Protein 8GPH (pdb70)

Nearest PDB structures (foldseek):
  8gph-assembly1_A  TM=1.005E+00  e=5.277E-41  Senecavirus A
  8got-assembly1_A  TM=1.004E+00  e=1.327E-39  Senecavirus A
  6l0t-assembly1_B  TM=9.898E-01  e=6.376E-36  Senecavirus A
  2wv4-assembly1_B  TM=8.952E-01  e=2.091E-16  Foot-and-mouth disease virus (strain A10-61)
  2bhg-assembly1_A  TM=8.304E-01  e=3.200E-13  Foot-and-mouth disease virus

Structure (mmCIF, N/CA/C/O backbone):
data_8GPH
#
_entry.id   8GPH
#
_cell.length_a   47.253
_cell.length_b   69.441
_cell.length_c   75.705
_cell.angle_alpha   90.000
_cell.angle_beta   90.000
_cell.angle_gamma   90.000
#
_symmetry.space_group_name_H-M   'P 21 21 21'
#
loop_
_entity.id
_entity.type
_entity.pdbx_description
1 polymer 'Peptidase C3'
2 non-polymer DI(HYDROXYETHYL)ETHER
3 non-polymer GLYCEROL
4 water water
#
loop_
_atom_site.group_PDB
_atom_site.id
_atom_site.type_symbol
_atom_site.label_atom_id
_atom_site.label_alt_id
_atom_site.label_comp_id
_atom_site.label_asym_id
_atom_site.label_entity_id
_atom_site.label_seq_id
_atom_site.pdbx_PDB_ins_code
_atom_site.Cartn_x
_atom_site.Cartn_y
_atom_site.Cartn_z
_atom_site.occupancy
_atom_site.B_iso_or_equiv
_atom_site.auth_seq_id
_atom_site.auth_comp_id
_atom_site.auth_asym_id
_atom_site.auth_atom_id
_atom_site.pdbx_PDB_model_num
ATOM 1 N N . VAL A 1 4 ? 21.301 0.239 -4.368 1.00 59.62 4 VAL A N 1
ATOM 2 C CA . VAL A 1 4 ? 20.430 -0.054 -5.498 1.00 59.80 4 VAL A CA 1
ATOM 3 C C . VAL A 1 4 ? 19.163 0.779 -5.357 1.00 56.43 4 VAL A C 1
ATOM 4 O O . VAL A 1 4 ? 18.521 0.786 -4.315 1.00 55.56 4 VAL A O 1
ATOM 8 N N . ASP A 1 5 ? 18.826 1.524 -6.389 1.00 54.91 5 ASP A N 1
ATOM 9 C CA . ASP A 1 5 ? 17.605 2.272 -6.316 1.00 50.29 5 ASP A CA 1
ATOM 10 C C . ASP A 1 5 ? 16.444 1.307 -6.458 1.00 46.44 5 ASP A C 1
ATOM 11 O O . ASP A 1 5 ? 16.380 0.545 -7.402 1.00 48.50 5 ASP A O 1
ATOM 16 N N . MET A 1 6 ? 15.554 1.347 -5.514 1.00 41.80 6 MET A N 1
ATOM 17 C CA . MET A 1 6 ? 14.395 0.462 -5.505 1.00 38.08 6 MET A CA 1
ATOM 18 C C . MET A 1 6 ? 13.095 1.246 -5.416 1.00 34.67 6 MET A C 1
ATOM 19 O O . MET A 1 6 ? 12.062 0.690 -5.028 1.00 29.99 6 MET A O 1
ATOM 24 N N . GLY A 1 7 ? 13.128 2.529 -5.778 1.00 30.48 7 GLY A N 1
ATOM 25 C CA . GLY A 1 7 ? 11.926 3.341 -5.693 1.00 28.38 7 GLY A CA 1
ATOM 26 C C . GLY A 1 7 ? 10.805 2.818 -6.570 1.00 26.33 7 GLY A C 1
ATOM 27 O O . GLY A 1 7 ? 9.647 2.784 -6.153 1.00 26.13 7 GLY A O 1
ATOM 28 N N . PHE A 1 8 ? 11.133 2.395 -7.790 1.00 28.32 8 PHE A N 1
ATOM 29 C CA . PHE A 1 8 ? 10.095 1.879 -8.677 1.00 23.10 8 PHE A CA 1
ATOM 30 C C . PHE A 1 8 ? 9.522 0.574 -8.140 1.00 23.35 8 PHE A C 1
ATOM 31 O O . PHE A 1 8 ? 8.299 0.398 -8.076 1.00 23.90 8 PHE A O 1
ATOM 39 N N . GLU A 1 9 ? 10.398 -0.351 -7.741 1.00 24.08 9 GLU A N 1
ATOM 40 C CA . GLU A 1 9 ? 9.937 -1.623 -7.190 1.00 22.39 9 GLU A CA 1
ATOM 41 C C . GLU A 1 9 ? 9.071 -1.411 -5.956 1.00 24.86 9 GLU A C 1
ATOM 42 O O . GLU A 1 9 ? 8.088 -2.131 -5.746 1.00 21.89 9 GLU A O 1
ATOM 48 N N . ALA A 1 10 ? 9.421 -0.425 -5.124 1.00 23.18 10 ALA A N 1
ATOM 49 C CA . ALA A 1 10 ? 8.595 -0.113 -3.963 1.00 25.05 10 ALA A CA 1
ATOM 50 C C . ALA A 1 10 ? 7.208 0.364 -4.374 1.00 22.91 10 ALA A C 1
ATOM 51 O O . ALA A 1 10 ? 6.211 0.034 -3.723 1.00 23.25 10 ALA A O 1
ATOM 53 N N . ALA A 1 11 ? 7.123 1.144 -5.455 1.00 21.62 11 ALA A N 1
ATOM 54 C CA . ALA A 1 11 ? 5.826 1.603 -5.944 1.00 23.71 11 ALA A CA 1
ATOM 55 C C . ALA A 1 11 ? 5.008 0.447 -6.515 1.00 20.38 11 ALA A C 1
ATOM 56 O O . ALA A 1 11 ? 3.779 0.432 -6.387 1.00 22.23 11 ALA A O 1
ATOM 58 N N . VAL A 1 12 ? 5.677 -0.513 -7.166 1.00 20.63 12 VAL A N 1
ATOM 59 C CA . VAL A 1 12 ? 5.007 -1.724 -7.646 1.00 18.68 12 VAL A CA 1
ATOM 60 C C . VAL A 1 12 ? 4.440 -2.511 -6.473 1.00 19.98 12 VAL A C 1
ATOM 61 O O . VAL A 1 12 ? 3.296 -2.988 -6.511 1.00 19.90 12 VAL A O 1
ATOM 65 N N . ALA A 1 13 ? 5.232 -2.661 -5.405 1.00 20.54 13 ALA A N 1
ATOM 66 C CA . ALA A 1 13 ? 4.726 -3.340 -4.217 1.00 19.37 13 ALA A CA 1
ATOM 67 C C . ALA A 1 13 ? 3.563 -2.584 -3.600 1.00 21.75 13 ALA A C 1
ATOM 68 O O . ALA A 1 13 ? 2.614 -3.194 -3.093 1.00 23.91 13 ALA A O 1
ATOM 70 N N . LYS A 1 14 ? 3.604 -1.250 -3.649 1.00 22.86 14 LYS A N 1
ATOM 71 C CA . LYS A 1 14 ? 2.568 -0.470 -2.986 1.00 23.48 14 LYS A CA 1
ATOM 72 C C . LYS A 1 14 ? 1.255 -0.472 -3.758 1.00 22.92 14 LYS A C 1
ATOM 73 O O . LYS A 1 14 ? 0.183 -0.495 -3.143 1.00 25.16 14 LYS A O 1
ATOM 79 N N . LYS A 1 15 ? 1.309 -0.461 -5.091 1.00 22.47 15 LYS A N 1
ATOM 80 C CA . LYS A 1 15 ? 0.118 -0.200 -5.888 1.00 22.11 15 LYS A CA 1
ATOM 81 C C . LYS A 1 15 ? -0.330 -1.339 -6.790 1.00 20.67 15 LYS A C 1
ATOM 82 O O . LYS A 1 15 ? -1.510 -1.359 -7.158 1.00 20.86 15 LYS A O 1
ATOM 88 N N . VAL A 1 16 ? 0.553 -2.271 -7.158 1.00 21.33 16 VAL A N 1
ATOM 89 C CA . VAL A 1 16 ? 0.284 -3.247 -8.218 1.00 19.03 16 VAL A CA 1
ATOM 90 C C . VAL A 1 16 ? 0.074 -4.649 -7.661 1.00 18.33 16 VAL A C 1
ATOM 91 O O . VAL A 1 16 ? -0.926 -5.304 -7.966 1.00 19.06 16 VAL A O 1
ATOM 95 N N . VAL A 1 17 ? 1.039 -5.155 -6.896 1.00 17.76 17 VAL A N 1
ATOM 96 C CA . VAL A 1 17 ? 1.055 -6.568 -6.527 1.00 15.73 17 VAL A CA 1
ATOM 97 C C . VAL A 1 17 ? 0.194 -6.769 -5.289 1.00 16.67 17 VAL A C 1
ATOM 98 O O . VAL A 1 17 ? 0.352 -6.058 -4.293 1.00 19.95 17 VAL A O 1
ATOM 102 N N . VAL A 1 18 ? -0.718 -7.736 -5.347 1.00 17.08 18 VAL A N 1
ATOM 103 C CA . VAL A 1 18 ? -1.570 -8.052 -4.200 1.00 17.43 18 VAL A CA 1
ATOM 104 C C . VAL A 1 18 ? -1.679 -9.567 -4.054 1.00 17.80 18 VAL A C 1
ATOM 105 O O . VAL A 1 18 ? -1.522 -10.321 -5.020 1.00 17.99 18 VAL A O 1
ATOM 109 N N . PRO A 1 19 ? -1.971 -10.035 -2.846 1.00 17.78 19 PRO A N 1
ATOM 110 C CA . PRO A 1 19 ? -2.235 -11.466 -2.683 1.00 16.66 19 PRO A CA 1
ATOM 111 C C . PRO A 1 19 ? -3.622 -11.830 -3.193 1.00 18.15 19 PRO A C 1
ATOM 112 O O . PRO A 1 19 ? -4.560 -11.031 -3.160 1.00 19.09 19 PRO A O 1
ATOM 116 N N . ILE A 1 20 ? -3.727 -13.061 -3.692 1.00 16.34 20 ILE A N 1
ATOM 117 C CA . ILE A 1 20 ? -4.991 -13.645 -4.123 1.00 17.91 20 ILE A CA 1
ATOM 118 C C . ILE A 1 20 ? -5.026 -15.071 -3.597 1.00 17.91 20 ILE A C 1
ATOM 119 O O . ILE A 1 20 ? -4.021 -15.785 -3.644 1.00 18.77 20 ILE A O 1
ATOM 124 N N . THR A 1 21 ? -6.174 -15.484 -3.062 1.00 16.89 21 THR A N 1
ATOM 125 C CA . THR A 1 21 ? -6.286 -16.811 -2.465 1.00 17.60 21 THR A CA 1
ATOM 126 C C . THR A 1 21 ? -7.470 -17.525 -3.089 1.00 16.67 21 THR A C 1
ATOM 127 O O . THR A 1 21 ? -8.594 -17.017 -3.038 1.00 19.07 21 THR A O 1
ATOM 131 N N . PHE A 1 22 ? -7.222 -18.702 -3.656 1.00 17.46 22 PHE A N 1
ATOM 132 C CA . PHE A 1 22 ? -8.269 -19.526 -4.248 1.00 18.08 22 PHE A CA 1
ATOM 133 C C . PHE A 1 22 ? -8.700 -20.595 -3.249 1.00 19.77 22 PHE A C 1
ATOM 134 O O . PHE A 1 22 ? -7.857 -21.343 -2.739 1.00 20.84 22 PHE A O 1
ATOM 142 N N . MET A 1 23 ? -10.005 -20.640 -2.963 1.00 17.75 23 MET A N 1
ATOM 143 C CA . MET A 1 23 ? -10.580 -21.559 -1.987 1.00 19.33 23 MET A CA 1
ATOM 144 C C . MET A 1 23 ? -11.075 -22.803 -2.700 1.00 20.05 23 MET A C 1
ATOM 145 O O . MET A 1 23 ? -11.708 -22.710 -3.756 1.00 20.50 23 MET A O 1
ATOM 150 N N . VAL A 1 24 ? -10.788 -23.964 -2.122 1.00 20.57 24 VAL A N 1
ATOM 151 C CA . VAL A 1 24 ? -11.085 -25.229 -2.798 1.00 20.06 24 VAL A CA 1
ATOM 152 C C . VAL A 1 24 ? -11.833 -26.191 -1.885 1.00 23.43 24 VAL A C 1
ATOM 153 O O . VAL A 1 24 ? -11.700 -26.123 -0.654 1.00 22.69 24 VAL A O 1
ATOM 157 N N . PRO A 1 25 ? -12.600 -27.117 -2.455 1.00 21.97 25 PRO A N 1
ATOM 158 C CA . PRO A 1 25 ? -13.308 -28.134 -1.662 1.00 23.13 25 PRO A CA 1
ATOM 159 C C . PRO A 1 25 ? -12.551 -29.441 -1.488 1.00 26.79 25 PRO A C 1
ATOM 160 O O . PRO A 1 25 ? -13.129 -30.393 -0.956 1.00 30.07 25 PRO A O 1
ATOM 164 N N . ASN A 1 26 ? -11.298 -29.521 -1.927 1.00 23.86 26 ASN A N 1
ATOM 165 C CA . ASN A 1 26 ? -10.556 -30.777 -1.872 1.00 32.76 26 ASN A CA 1
ATOM 166 C C . ASN A 1 26 ? -9.198 -30.638 -1.190 1.00 34.05 26 ASN A C 1
ATOM 167 O O . ASN A 1 26 ? -8.373 -31.558 -1.285 1.00 37.52 26 ASN A O 1
ATOM 172 N N . ARG A 1 27 ? -8.943 -29.524 -0.506 1.00 29.58 27 ARG A N 1
ATOM 173 C CA . ARG A 1 27 ? -7.726 -29.308 0.264 1.00 29.65 27 ARG A CA 1
ATOM 174 C C . ARG A 1 27 ? -8.092 -28.516 1.510 1.00 30.09 27 ARG A C 1
ATOM 175 O O . ARG A 1 27 ? -9.022 -27.699 1.470 1.00 30.30 27 ARG A O 1
ATOM 183 N N . PRO A 1 28 ? -7.372 -28.717 2.619 1.00 29.63 28 PRO A N 1
ATOM 184 C CA . PRO A 1 28 ? -7.700 -27.995 3.861 1.00 29.48 28 PRO A CA 1
ATOM 185 C C . PRO A 1 28 ? -7.415 -26.500 3.819 1.00 31.32 28 PRO A C 1
ATOM 186 O O . PRO A 1 28 ? -7.920 -25.774 4.685 1.00 32.77 28 PRO A O 1
ATOM 190 N N . SER A 1 29 ? -6.640 -26.001 2.858 1.00 30.95 29 SER A N 1
ATOM 191 C CA . SER A 1 29 ? -6.298 -24.583 2.863 1.00 30.53 29 SER A CA 1
ATOM 192 C C . SER A 1 29 ? -6.422 -23.997 1.462 1.00 28.32 29 SER A C 1
ATOM 193 O O . SER A 1 29 ? -6.340 -24.703 0.456 1.00 32.13 29 SER A O 1
ATOM 196 N N . GLY A 1 30 ? -6.619 -22.683 1.414 1.00 29.75 30 GLY A N 1
ATOM 197 C CA . GLY A 1 30 ? -6.650 -21.995 0.142 1.00 31.06 30 GLY A CA 1
ATOM 198 C C . GLY A 1 30 ? -5.283 -21.954 -0.515 1.00 30.64 30 GLY A C 1
ATOM 199 O O . GLY A 1 30 ? -4.246 -22.116 0.126 1.00 34.36 30 GLY A O 1
ATOM 200 N N . LEU A 1 31 ? -5.286 -21.765 -1.832 1.00 27.17 31 LEU A N 1
ATOM 201 C CA . LEU A 1 31 ? -4.057 -21.633 -2.610 1.00 23.58 31 LEU A CA 1
ATOM 202 C C . LEU A 1 31 ? -3.780 -20.144 -2.776 1.00 22.55 31 LEU A C 1
ATOM 203 O O . LEU A 1 31 ? -4.562 -19.441 -3.419 1.00 23.67 31 LEU A O 1
ATOM 208 N N . THR A 1 32 ? -2.676 -19.669 -2.203 1.00 22.39 32 THR A N 1
ATOM 209 C CA . THR A 1 32 ? -2.328 -18.256 -2.245 1.00 20.79 32 THR A CA 1
ATOM 210 C C . THR A 1 32 ? -1.181 -18.026 -3.218 1.00 20.46 32 THR A C 1
ATOM 211 O O . THR A 1 32 ? -0.198 -18.778 -3.232 1.00 21.39 32 THR A O 1
ATOM 215 N N . GLN A 1 33 ? -1.320 -16.986 -4.032 1.00 18.36 33 GLN A N 1
ATOM 216 C CA . GLN A 1 33 ? -0.225 -16.505 -4.866 1.00 17.42 33 GLN A CA 1
ATOM 217 C C . GLN A 1 33 ? -0.412 -15.000 -5.023 1.00 17.76 33 GLN A C 1
ATOM 218 O O . GLN A 1 33 ? -1.104 -14.368 -4.219 1.00 18.12 33 GLN A O 1
ATOM 224 N N . SER A 1 34 ? 0.195 -14.420 -6.055 1.00 17.79 34 SER A N 1
ATOM 225 C CA . SER A 1 34 ? 0.085 -12.989 -6.301 1.00 17.32 34 SER A CA 1
ATOM 226 C C . SER A 1 34 ? -0.763 -12.701 -7.538 1.00 17.47 34 SER A C 1
ATOM 227 O O . SER A 1 34 ? -0.932 -13.543 -8.420 1.00 16.87 34 SER A O 1
ATOM 230 N N . ALA A 1 35 ? -1.295 -11.479 -7.590 1.00 15.53 35 ALA A N 1
ATOM 231 C CA . ALA A 1 35 ? -1.994 -10.974 -8.765 1.00 17.42 35 ALA A CA 1
ATOM 232 C C . ALA A 1 35 ? -1.537 -9.542 -9.007 1.00 17.17 35 ALA A C 1
ATOM 233 O O . ALA A 1 35 ? -1.025 -8.884 -8.103 1.00 17.47 35 ALA A O 1
ATOM 235 N N . LEU A 1 36 ? -1.730 -9.053 -10.235 1.00 17.41 36 LEU A N 1
ATOM 236 C CA . LEU A 1 36 ? -1.293 -7.705 -10.599 1.00 16.07 36 LEU A CA 1
ATOM 237 C C . LEU A 1 36 ? -2.503 -6.844 -10.933 1.00 17.88 36 LEU A C 1
ATOM 238 O O . LEU A 1 36 ? -3.215 -7.122 -11.904 1.00 18.81 36 LEU A O 1
ATOM 243 N N . LEU A 1 37 ? -2.713 -5.779 -10.160 1.00 17.09 37 LEU A N 1
ATOM 244 C CA . LEU A 1 37 ? -3.795 -4.847 -10.469 1.00 16.74 37 LEU A CA 1
ATOM 245 C C . LEU A 1 37 ? -3.394 -3.990 -11.668 1.00 17.61 37 LEU A C 1
ATOM 246 O O . LEU A 1 37 ? -2.302 -3.414 -11.690 1.00 18.27 37 LEU A O 1
ATOM 251 N N . VAL A 1 38 ? -4.267 -3.922 -12.680 1.00 19.16 38 VAL A N 1
ATOM 252 C CA . VAL A 1 38 ? -3.945 -3.173 -13.894 1.00 17.69 38 VAL A CA 1
ATOM 253 C C . VAL A 1 38 ? -4.596 -1.800 -13.833 1.00 21.21 38 VAL A C 1
ATOM 254 O O . VAL A 1 38 ? -3.903 -0.782 -13.794 1.00 19.66 38 VAL A O 1
ATOM 258 N N . THR A 1 39 ? -5.923 -1.764 -13.830 1.00 19.42 39 THR A N 1
ATOM 259 C CA . THR A 1 39 ? -6.672 -0.519 -13.684 1.00 19.84 39 THR A CA 1
ATOM 260 C C . THR A 1 39 ? -8.142 -0.879 -13.510 1.00 20.14 39 THR A C 1
ATOM 261 O O . THR A 1 39 ? -8.576 -1.963 -13.899 1.00 19.96 39 THR A O 1
ATOM 265 N N . GLY A 1 40 ? -8.896 0.034 -12.898 1.00 20.61 40 GLY A N 1
ATOM 266 C CA . GLY A 1 40 ? -10.338 -0.125 -12.782 1.00 20.95 40 GLY A CA 1
ATOM 267 C C . GLY A 1 40 ? -10.737 -1.361 -12.000 1.00 18.68 40 GLY A C 1
ATOM 268 O O . GLY A 1 40 ? -10.552 -1.420 -10.784 1.00 23.12 40 GLY A O 1
ATOM 269 N N . ARG A 1 41 ? -11.298 -2.350 -12.685 1.00 18.82 41 ARG A N 1
ATOM 270 C CA . ARG A 1 41 ? -11.657 -3.611 -12.043 1.00 18.22 41 ARG A CA 1
ATOM 271 C C . ARG A 1 41 ? -10.945 -4.779 -12.694 1.00 19.61 41 ARG A C 1
ATOM 272 O O . ARG A 1 41 ? -11.400 -5.912 -12.583 1.00 19.81 41 ARG A O 1
ATOM 280 N N . THR A 1 42 ? -9.824 -4.522 -13.366 1.00 17.77 42 THR A N 1
ATOM 281 C CA . THR A 1 42 ? -9.114 -5.525 -14.149 1.00 17.20 42 THR A CA 1
ATOM 282 C C . THR A 1 42 ? -7.769 -5.863 -13.514 1.00 16.60 42 THR A C 1
ATOM 283 O O . THR A 1 42 ? -7.017 -4.965 -13.131 1.00 17.40 42 THR A O 1
ATOM 287 N N . PHE A 1 43 ? -7.460 -7.157 -13.414 1.00 18.29 43 PHE A N 1
ATOM 288 C CA . PHE A 1 43 ? -6.159 -7.604 -12.909 1.00 18.35 43 PHE A CA 1
ATOM 289 C C . PHE A 1 43 ? -5.593 -8.705 -13.803 1.00 17.65 43 PHE A C 1
ATOM 290 O O . PHE A 1 43 ? -6.289 -9.265 -14.658 1.00 18.35 43 PHE A O 1
ATOM 298 N N . LEU A 1 44 ? -4.310 -9.019 -13.596 1.00 16.62 44 LEU A N 1
ATOM 299 C CA . LEU A 1 44 ? -3.634 -10.096 -14.305 1.00 17.30 44 LEU A CA 1
ATOM 300 C C . LEU A 1 44 ? -3.392 -11.262 -13.357 1.00 21.05 44 LEU A C 1
ATOM 301 O O . LEU A 1 44 ? -3.073 -11.057 -12.179 1.00 18.88 44 LEU A O 1
ATOM 306 N N . ILE A 1 45 ? -3.510 -12.480 -13.891 1.00 18.99 45 ILE A N 1
ATOM 307 C CA . ILE A 1 45 ? -3.356 -13.707 -13.115 1.00 18.75 45 ILE A CA 1
ATOM 308 C C . ILE A 1 45 ? -2.875 -14.805 -14.055 1.00 19.90 45 ILE A C 1
ATOM 309 O O . ILE A 1 45 ? -3.104 -14.762 -15.264 1.00 19.97 45 ILE A O 1
ATOM 314 N N . ASN A 1 46 ? -2.183 -15.795 -13.496 1.00 18.08 46 ASN A N 1
ATOM 315 C CA . ASN A 1 46 ? -1.705 -16.901 -14.314 1.00 18.98 46 ASN A CA 1
ATOM 316 C C . ASN A 1 46 ? -2.865 -17.735 -14.833 1.00 18.37 46 ASN A C 1
ATOM 317 O O . ASN A 1 46 ? -3.791 -18.071 -14.088 1.00 19.62 46 ASN A O 1
ATOM 322 N N . GLU A 1 47 ? -2.774 -18.125 -16.105 1.00 18.33 47 GLU A N 1
ATOM 323 C CA . GLU A 1 47 ? -3.793 -18.994 -16.685 1.00 21.00 47 GLU A CA 1
ATOM 324 C C . GLU A 1 47 ? -3.841 -20.352 -15.992 1.00 21.46 47 GLU A C 1
ATOM 325 O O . GLU A 1 47 ? -4.926 -20.927 -15.822 1.00 20.48 47 GLU A O 1
ATOM 331 N N . HIS A 1 48 ? -2.686 -20.903 -15.596 1.00 19.11 48 HIS A N 1
ATOM 332 C CA . HIS A 1 48 ? -2.739 -22.244 -15.014 1.00 20.02 48 HIS A CA 1
ATOM 333 C C . HIS A 1 48 ? -3.466 -22.229 -13.680 1.00 22.32 48 HIS A C 1
ATOM 334 O O . HIS A 1 48 ? -4.136 -23.205 -13.327 1.00 24.26 48 HIS A O 1
ATOM 341 N N . THR A 1 49 ? -3.380 -21.122 -12.950 1.00 17.30 49 THR A N 1
ATOM 342 C CA . THR A 1 49 ? -4.119 -20.971 -11.703 1.00 18.06 49 THR A CA 1
ATOM 343 C C . THR A 1 49 ? -5.598 -20.724 -11.973 1.00 20.33 49 THR A C 1
ATOM 344 O O . THR A 1 49 ? -6.469 -21.352 -11.360 1.00 19.60 49 THR A O 1
ATOM 348 N N . TRP A 1 50 ? -5.891 -19.799 -12.891 1.00 19.66 50 TRP A N 1
ATOM 349 C CA . TRP A 1 50 ? -7.276 -19.424 -13.170 1.00 18.85 50 TRP A CA 1
ATOM 350 C C . TRP A 1 50 ? -8.081 -20.600 -13.709 1.00 20.58 50 TRP A C 1
ATOM 351 O O . TRP A 1 50 ? -9.235 -20.806 -13.313 1.00 21.51 50 TRP A O 1
ATOM 362 N N . SER A 1 51 ? -7.493 -21.375 -14.619 1.00 21.31 51 SER A N 1
ATOM 363 C CA . SER A 1 51 ? -8.206 -22.464 -15.272 1.00 24.27 51 SER A CA 1
ATOM 364 C C . SER A 1 51 ? -8.269 -23.737 -14.444 1.00 23.40 51 SER A C 1
ATOM 365 O O . SER A 1 51 ? -9.006 -24.657 -14.827 1.00 26.28 51 SER A O 1
ATOM 368 N N . ASN A 1 52 ? -7.530 -23.829 -13.346 1.00 22.27 52 ASN A N 1
ATOM 369 C CA . ASN A 1 52 ? -7.592 -25.047 -12.550 1.00 26.48 52 ASN A CA 1
ATOM 370 C C . ASN A 1 52 ? -9.033 -25.293 -12.111 1.00 23.43 52 ASN A C 1
ATOM 371 O O . ASN A 1 52 ? -9.703 -24.363 -11.647 1.00 23.28 52 ASN A O 1
ATOM 376 N N . PRO A 1 53 ? -9.550 -26.514 -12.260 1.00 23.50 53 PRO A N 1
ATOM 377 C CA . PRO A 1 53 ? -10.988 -26.738 -12.065 1.00 26.18 53 PRO A CA 1
ATOM 378 C C . PRO A 1 53 ? -11.440 -26.825 -10.619 1.00 23.15 53 PRO A C 1
ATOM 379 O O . PRO A 1 53 ? -12.659 -26.852 -10.386 1.00 27.56 53 PRO A O 1
ATOM 383 N N . SER A 1 54 ? -10.526 -26.861 -9.645 1.00 23.90 54 SER A N 1
ATOM 384 C CA . SER A 1 54 ? -10.936 -27.169 -8.278 1.00 23.15 54 SER A CA 1
ATOM 385 C C . SER A 1 54 ? -11.595 -25.987 -7.574 1.00 25.21 54 SER A C 1
ATOM 386 O O . SER A 1 54 ? -12.574 -26.171 -6.842 1.00 25.28 54 SER A O 1
ATOM 389 N N . TRP A 1 55 ? -11.085 -24.774 -7.758 1.00 23.52 55 TRP A N 1
ATOM 390 C CA . TRP A 1 55 ? -11.513 -23.699 -6.876 1.00 19.53 55 TRP A CA 1
ATOM 391 C C . TRP A 1 55 ? -12.990 -23.361 -7.057 1.00 20.13 55 TRP A C 1
ATOM 392 O O . TRP A 1 55 ? -13.543 -23.421 -8.162 1.00 21.70 55 TRP A O 1
ATOM 403 N N . THR A 1 56 ? -13.634 -23.018 -5.938 1.00 19.17 56 THR A N 1
ATOM 404 C CA . THR A 1 56 ? -15.021 -22.580 -5.927 1.00 21.49 56 THR A CA 1
ATOM 405 C C . THR A 1 56 ? -15.183 -21.090 -5.649 1.00 18.68 56 THR A C 1
ATOM 406 O O . THR A 1 56 ? -16.238 -20.531 -5.958 1.00 20.68 56 THR A O 1
ATOM 410 N N . SER A 1 57 ? -14.163 -20.427 -5.109 1.00 19.24 57 SER A N 1
ATOM 411 C CA . SER A 1 57 ? -14.180 -18.974 -4.969 1.00 18.86 57 SER A CA 1
ATOM 412 C C . SER A 1 57 ? -12.743 -18.502 -4.831 1.00 18.05 57 SER A C 1
ATOM 413 O O . SER A 1 57 ? -11.822 -19.304 -4.666 1.00 18.63 57 SER A O 1
ATOM 416 N N . PHE A 1 58 ? -12.551 -17.185 -4.910 1.00 19.54 58 PHE A N 1
ATOM 417 C CA . PHE A 1 58 ? -11.255 -16.607 -4.575 1.00 18.38 58 PHE A CA 1
ATOM 418 C C . PHE A 1 58 ? -11.467 -15.286 -3.852 1.00 18.75 58 PHE A C 1
ATOM 419 O O . PHE A 1 58 ? -12.527 -14.666 -3.945 1.00 19.37 58 PHE A O 1
ATOM 427 N N . THR A 1 59 ? -10.453 -14.866 -3.102 1.00 18.92 59 THR A N 1
ATOM 428 C CA . THR A 1 59 ? -10.490 -13.570 -2.440 1.00 19.89 59 THR A CA 1
ATOM 429 C C . THR A 1 59 ? -9.377 -12.688 -2.981 1.00 19.43 59 THR A C 1
ATOM 430 O O . THR A 1 59 ? -8.255 -13.148 -3.205 1.00 18.79 59 THR A O 1
ATOM 434 N N . ILE A 1 60 ? -9.713 -11.425 -3.205 1.00 19.08 60 ILE A N 1
ATOM 435 C CA . ILE A 1 60 ? -8.752 -10.420 -3.643 1.00 20.54 60 ILE A CA 1
ATOM 436 C C . ILE A 1 60 ? -9.270 -9.073 -3.170 1.00 21.07 60 ILE A C 1
ATOM 437 O O . ILE A 1 60 ? -10.473 -8.813 -3.223 1.00 20.95 60 ILE A O 1
ATOM 442 N N . ARG A 1 61 ? -8.363 -8.232 -2.664 1.00 19.79 61 ARG A N 1
ATOM 443 C CA . ARG A 1 61 ? -8.714 -6.863 -2.269 1.00 22.14 61 ARG A CA 1
ATOM 444 C C . ARG A 1 61 ? -9.894 -6.828 -1.299 1.00 22.31 61 ARG A C 1
ATOM 445 O O . ARG A 1 61 ? -10.759 -5.950 -1.367 1.00 23.69 61 ARG A O 1
ATOM 453 N N . GLY A 1 62 ? -9.927 -7.792 -0.384 1.00 22.34 62 GLY A N 1
ATOM 454 C CA . GLY A 1 62 ? -10.974 -7.863 0.614 1.00 23.40 62 GLY A CA 1
ATOM 455 C C . GLY A 1 62 ? -12.313 -8.382 0.140 1.00 22.23 62 GLY A C 1
ATOM 456 O O . GLY A 1 62 ? -13.271 -8.365 0.927 1.00 24.21 62 GLY A O 1
ATOM 457 N N . GLU A 1 63 ? -12.417 -8.847 -1.107 1.00 20.34 63 GLU A N 1
ATOM 458 C CA . GLU A 1 63 ? -13.664 -9.284 -1.721 1.00 21.97 63 GLU A CA 1
ATOM 459 C C . GLU A 1 63 ? -13.636 -10.786 -1.972 1.00 20.59 63 GLU A C 1
ATOM 460 O O . GLU A 1 63 ? -12.590 -11.348 -2.291 1.00 21.23 63 GLU A O 1
ATOM 466 N N . VAL A 1 64 ? -14.801 -11.429 -1.867 1.00 19.32 64 VAL A N 1
ATOM 467 C CA . VAL A 1 64 ? -14.970 -12.835 -2.235 1.00 19.63 64 VAL A CA 1
ATOM 468 C C . VAL A 1 64 ? -15.710 -12.913 -3.566 1.00 21.05 64 VAL A C 1
ATOM 469 O O . VAL A 1 64 ? -16.751 -12.269 -3.743 1.00 23.28 64 VAL A O 1
ATOM 473 N N . HIS A 1 65 ? -15.205 -13.735 -4.484 1.00 17.84 65 HIS A N 1
ATOM 474 C CA . HIS A 1 65 ? -15.830 -13.931 -5.788 1.00 19.33 65 HIS A CA 1
ATOM 475 C C . HIS A 1 65 ? -16.001 -15.415 -6.059 1.00 20.13 65 HIS A C 1
ATOM 476 O O . HIS A 1 65 ? -15.037 -16.176 -5.960 1.00 20.50 65 HIS A O 1
ATOM 483 N N . THR A 1 66 ? -17.215 -15.825 -6.417 1.00 20.71 66 THR A N 1
ATOM 484 C CA . THR A 1 66 ? -17.456 -17.234 -6.691 1.00 21.13 66 THR A CA 1
ATOM 485 C C . THR A 1 66 ? -17.174 -17.573 -8.152 1.00 22.57 66 THR A C 1
ATOM 486 O O . THR A 1 66 ? -17.164 -16.712 -9.031 1.00 22.16 66 THR A O 1
ATOM 490 N N . ARG A 1 67 ? -16.975 -18.866 -8.406 1.00 20.78 67 ARG A N 1
ATOM 491 C CA . ARG A 1 67 ? -16.532 -19.282 -9.731 1.00 23.32 67 ARG A CA 1
ATOM 492 C C . ARG A 1 67 ? -17.581 -19.014 -10.804 1.00 25.89 67 ARG A C 1
ATOM 493 O O . ARG A 1 67 ? -17.225 -18.784 -11.966 1.00 26.17 67 ARG A O 1
ATOM 501 N N . ASP A 1 68 ? -18.865 -19.028 -10.450 1.00 25.23 68 ASP A N 1
ATOM 502 C CA . ASP A 1 68 ? -19.914 -18.867 -11.446 1.00 27.37 68 ASP A CA 1
ATOM 503 C C . ASP A 1 68 ? -20.268 -17.410 -11.727 1.00 28.17 68 ASP A C 1
ATOM 504 O O . ASP A 1 68 ? -21.214 -17.157 -12.478 1.00 29.19 68 ASP A O 1
ATOM 509 N N . GLU A 1 69 ? -19.527 -16.448 -11.178 1.00 25.50 69 GLU A N 1
ATOM 510 C CA . GLU A 1 69 ? -19.731 -15.063 -11.569 1.00 24.71 69 GLU A CA 1
ATOM 511 C C . GLU A 1 69 ? -19.344 -14.877 -13.034 1.00 25.66 69 GLU A C 1
ATOM 512 O O . GLU A 1 69 ? -18.476 -15.585 -13.549 1.00 26.11 69 GLU A O 1
ATOM 518 N N . PRO A 1 70 ? -19.986 -13.929 -13.735 1.00 27.23 70 PRO A N 1
ATOM 519 C CA . PRO A 1 70 ? -19.743 -13.762 -15.178 1.00 30.60 70 PRO A CA 1
ATOM 520 C C . PRO A 1 70 ? -18.503 -12.924 -15.481 1.00 29.00 70 PRO A C 1
ATOM 521 O O . PRO A 1 70 ? -18.577 -11.853 -16.093 1.00 33.57 70 PRO A O 1
ATOM 525 N N . PHE A 1 71 ? -17.344 -13.409 -15.043 1.00 26.07 71 PHE A N 1
ATOM 526 C CA . PHE A 1 71 ? -16.099 -12.690 -15.296 1.00 25.22 71 PHE A CA 1
ATOM 527 C C . PHE A 1 71 ? -15.901 -12.475 -16.791 1.00 26.63 71 PHE A C 1
ATOM 528 O O . PHE A 1 71 ? -16.140 -13.377 -17.597 1.00 29.36 71 PHE A O 1
ATOM 536 N N . GLN A 1 72 ? -15.446 -11.282 -17.164 1.00 25.02 72 GLN A N 1
ATOM 537 C CA . GLN A 1 72 ? -14.957 -11.050 -18.518 1.00 24.65 72 GLN A CA 1
ATOM 538 C C . GLN A 1 72 ? -13.455 -11.287 -18.508 1.00 23.63 72 GLN A C 1
ATOM 539 O O . GLN A 1 72 ? -12.751 -10.710 -17.675 1.00 23.70 72 GLN A O 1
ATOM 545 N N . THR A 1 73 ? -12.967 -12.142 -19.408 1.00 20.47 73 THR A N 1
ATOM 546 C CA . THR A 1 73 ? -11.556 -12.514 -19.368 1.00 21.47 73 THR A CA 1
ATOM 547 C C . THR A 1 73 ? -10.944 -12.530 -20.763 1.00 22.42 73 THR A C 1
ATOM 548 O O . THR A 1 73 ? -11.632 -12.713 -21.773 1.00 23.14 73 THR A O 1
ATOM 552 N N . VAL A 1 74 ? -9.627 -12.342 -20.803 1.00 21.30 74 VAL A N 1
ATOM 553 C CA . VAL A 1 74 ? -8.832 -12.535 -22.005 1.00 20.97 74 VAL A CA 1
ATOM 554 C C . VAL A 1 74 ? -7.712 -13.505 -21.665 1.00 21.27 74 VAL A C 1
ATOM 555 O O . VAL A 1 74 ? -6.983 -13.297 -20.690 1.00 22.10 74 VAL A O 1
ATOM 559 N N . HIS A 1 75 ? -7.595 -14.572 -22.446 1.00 22.06 75 HIS A N 1
ATOM 560 C CA . HIS A 1 75 ? -6.451 -15.470 -22.377 1.00 21.38 75 HIS A CA 1
ATOM 561 C C . HIS A 1 75 ? -5.516 -15.138 -23.534 1.00 23.68 75 HIS A C 1
ATOM 562 O O . HIS A 1 75 ? -5.882 -15.305 -24.703 1.00 25.65 75 HIS A O 1
ATOM 569 N N . PHE A 1 76 ? -4.314 -14.658 -23.216 1.00 22.27 76 PHE A N 1
ATOM 570 C CA . PHE A 1 76 ? -3.372 -14.265 -24.257 1.00 22.33 76 PHE A CA 1
ATOM 571 C C . PHE A 1 76 ? -2.738 -15.488 -24.909 1.00 24.33 76 PHE A C 1
ATOM 572 O O . PHE A 1 76 ? -2.374 -16.455 -24.234 1.00 24.88 76 PHE A O 1
ATOM 580 N N . THR A 1 77 ? -2.606 -15.433 -26.235 1.00 26.76 77 THR A N 1
ATOM 581 C CA . THR A 1 77 ? -1.924 -16.457 -27.014 1.00 29.69 77 THR A CA 1
ATOM 582 C C . THR A 1 77 ? -0.865 -15.801 -27.886 1.00 32.13 77 THR A C 1
ATOM 583 O O . THR A 1 77 ? -0.886 -14.591 -28.122 1.00 34.04 77 THR A O 1
ATOM 587 N N . HIS A 1 78 ? 0.070 -16.617 -28.365 1.00 32.55 78 HIS A N 1
ATOM 588 C CA . HIS A 1 78 ? 1.138 -16.137 -29.233 1.00 35.45 78 HIS A CA 1
ATOM 589 C C . HIS A 1 78 ? 1.330 -17.145 -30.353 1.00 38.20 78 HIS A C 1
ATOM 590 O O . HIS A 1 78 ? 1.649 -18.309 -30.091 1.00 35.07 78 HIS A O 1
ATOM 597 N N . HIS A 1 79 ? 1.117 -16.698 -31.592 1.00 40.95 79 HIS A N 1
ATOM 598 C CA . HIS A 1 79 ? 1.224 -17.559 -32.772 1.00 42.22 79 HIS A CA 1
ATOM 599 C C . HIS A 1 79 ? 0.377 -18.822 -32.616 1.00 42.38 79 HIS A C 1
ATOM 600 O O . HIS A 1 79 ? 0.741 -19.905 -33.077 1.00 43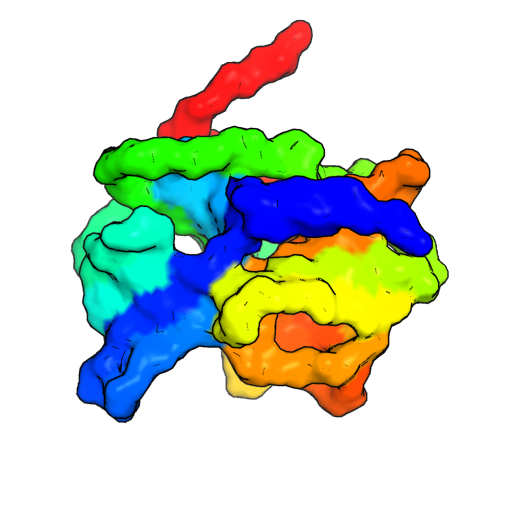.63 79 HIS A O 1
ATOM 607 N N . GLY A 1 80 ? -0.765 -18.685 -31.944 1.00 41.76 80 GLY A N 1
ATOM 608 C CA . GLY A 1 80 ? -1.677 -19.793 -31.755 1.00 39.93 80 GLY A CA 1
ATOM 609 C C . GLY A 1 80 ? -1.367 -20.717 -30.597 1.00 41.17 80 GLY A C 1
ATOM 610 O O . GLY A 1 80 ? -2.079 -21.714 -30.419 1.00 41.55 80 GLY A O 1
ATOM 611 N N . ILE A 1 81 ? -0.337 -20.429 -29.805 1.00 35.60 81 ILE A N 1
ATOM 612 C CA . ILE A 1 81 ? 0.030 -21.267 -28.664 1.00 30.99 81 ILE A CA 1
ATOM 613 C C . ILE A 1 81 ? -0.390 -20.521 -27.400 1.00 28.82 81 ILE A C 1
ATOM 614 O O . ILE A 1 81 ? -0.192 -19.303 -27.318 1.00 29.40 81 ILE A O 1
ATOM 619 N N . PRO A 1 82 ? -0.976 -21.186 -26.404 1.00 27.99 82 PRO A N 1
ATOM 620 C CA . PRO A 1 82 ? -1.397 -20.467 -25.191 1.00 24.70 82 PRO A CA 1
ATOM 621 C C . PRO A 1 82 ? -0.214 -19.910 -24.412 1.00 23.71 82 PRO A C 1
ATOM 622 O O . PRO A 1 82 ? 0.839 -20.545 -24.302 1.00 23.96 82 PRO A O 1
ATOM 626 N N . THR A 1 83 ? -0.408 -18.719 -23.855 1.00 21.29 83 THR A N 1
ATOM 627 C CA . THR A 1 83 ? 0.482 -18.232 -22.812 1.00 20.86 83 THR A CA 1
ATOM 628 C C . THR A 1 83 ? -0.118 -18.557 -21.452 1.00 20.58 83 THR A C 1
ATOM 629 O O . THR A 1 83 ? -1.274 -18.971 -21.332 1.00 21.65 83 THR A O 1
ATOM 633 N N . ASP A 1 84 ? 0.675 -18.310 -20.410 1.00 19.60 84 ASP A N 1
ATOM 634 C CA . ASP A 1 84 ? 0.229 -18.459 -19.034 1.00 18.73 84 ASP A CA 1
ATOM 635 C C . ASP A 1 84 ? -0.362 -17.158 -18.469 1.00 20.69 84 ASP A C 1
ATOM 636 O O . ASP A 1 84 ? -0.452 -17.003 -17.250 1.00 21.33 84 ASP A O 1
ATOM 641 N N . LEU A 1 85 ? -0.793 -16.235 -19.324 1.00 19.62 85 LEU A N 1
ATOM 642 C CA . LEU A 1 85 ? -1.282 -14.932 -18.880 1.00 19.09 85 LEU A CA 1
ATOM 643 C C . LEU A 1 85 ? -2.782 -14.806 -19.129 1.00 20.20 85 LEU A C 1
ATOM 644 O O . LEU A 1 85 ? -3.250 -15.021 -20.257 1.00 20.37 85 LEU A O 1
ATOM 649 N N . MET A 1 86 ? -3.529 -14.450 -18.079 1.00 19.43 86 MET A N 1
ATOM 650 C CA . MET A 1 86 ? -4.942 -14.108 -18.175 1.00 20.84 86 MET A CA 1
ATOM 651 C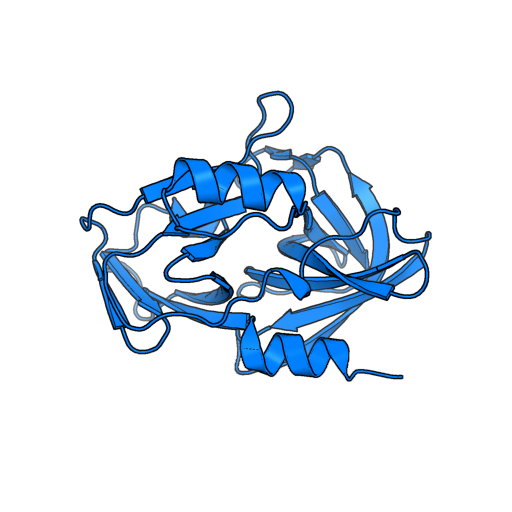 C . MET A 1 86 ? -5.156 -12.684 -17.694 1.00 19.80 86 MET A C 1
ATOM 652 O O . MET A 1 86 ? -4.537 -12.245 -16.717 1.00 20.41 86 MET A O 1
ATOM 657 N N . MET A 1 87 ? -6.074 -11.984 -18.343 1.00 17.92 87 MET A N 1
ATOM 658 C CA . MET A 1 87 ? -6.614 -10.736 -17.816 1.00 17.07 87 MET A CA 1
ATOM 659 C C . MET A 1 87 ? -8.055 -10.981 -17.374 1.00 19.32 87 MET A C 1
ATOM 660 O O . MET A 1 87 ? -8.843 -11.564 -18.124 1.00 20.74 87 MET A O 1
ATOM 665 N N . VAL A 1 88 ? -8.392 -10.574 -16.150 1.00 18.00 88 VAL A N 1
ATOM 666 C CA . VAL A 1 88 ? -9.718 -10.806 -15.580 1.00 18.11 88 VAL A CA 1
ATOM 667 C C . VAL A 1 88 ? -10.317 -9.469 -15.176 1.00 19.21 88 VAL A C 1
ATOM 668 O O . VAL A 1 88 ? -9.687 -8.701 -14.439 1.00 19.44 88 VAL A O 1
ATOM 672 N N . ARG A 1 89 ? -11.546 -9.199 -15.627 1.00 18.33 89 ARG A N 1
ATOM 673 C CA . ARG A 1 89 ? -12.271 -8.008 -15.199 1.00 18.89 89 ARG A CA 1
ATOM 674 C C . ARG A 1 89 ? -13.410 -8.431 -14.279 1.00 21.94 89 ARG A C 1
ATOM 675 O O . ARG A 1 89 ? -14.257 -9.243 -14.667 1.00 22.76 89 ARG A O 1
ATOM 683 N N . LEU A 1 90 ? -13.398 -7.912 -13.055 1.00 19.38 90 LEU A N 1
ATOM 684 C CA . LEU A 1 90 ? -14.428 -8.172 -12.065 1.00 20.16 90 LEU A CA 1
ATOM 685 C C . LEU A 1 90 ? -15.671 -7.337 -12.358 1.00 22.86 90 LEU A C 1
ATOM 686 O O . LEU A 1 90 ? -15.638 -6.376 -13.127 1.00 24.73 90 LEU A O 1
ATOM 691 N N . GLY A 1 91 ? -16.787 -7.710 -11.712 1.00 23.87 91 GLY A N 1
ATOM 692 C CA . GLY A 1 91 ? -17.964 -6.889 -11.729 1.00 26.59 91 GLY A CA 1
ATOM 693 C C . GLY A 1 91 ? -17.751 -5.598 -10.955 1.00 26.99 91 GLY A C 1
ATOM 694 O O . GLY A 1 91 ? -16.683 -5.356 -10.384 1.00 25.61 91 GLY A O 1
ATOM 695 N N . PRO A 1 92 ? -18.782 -4.753 -10.926 1.00 28.61 92 PRO A N 1
ATOM 696 C CA . PRO A 1 92 ? -18.632 -3.437 -10.293 1.00 25.86 92 PRO A CA 1
ATOM 697 C C . PRO A 1 92 ? -18.224 -3.535 -8.831 1.00 26.44 92 PRO A C 1
ATOM 698 O O . PRO A 1 92 ? -18.630 -4.448 -8.104 1.00 29.82 92 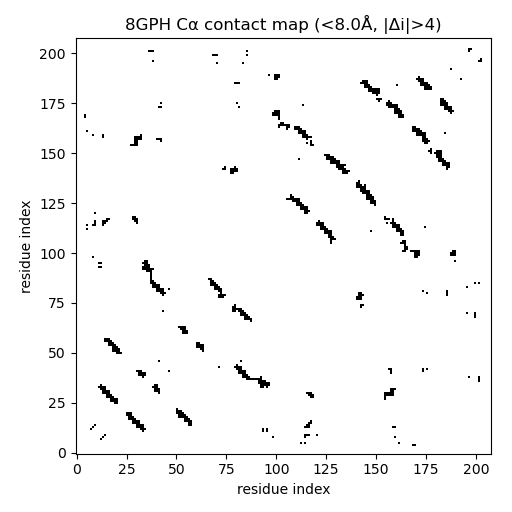PRO A O 1
ATOM 702 N N . GLY A 1 93 ? -17.411 -2.571 -8.410 1.00 26.89 93 GLY A N 1
ATOM 703 C CA . GLY A 1 93 ? -16.861 -2.557 -7.071 1.00 26.80 93 GLY A CA 1
ATOM 704 C C . GLY A 1 93 ? -15.848 -1.436 -6.942 1.00 25.53 93 GLY A C 1
ATOM 705 O O . GLY A 1 93 ? -15.729 -0.583 -7.824 1.00 28.93 93 GLY A O 1
ATOM 706 N N . ASN A 1 94 ? -15.125 -1.447 -5.826 1.00 25.18 94 ASN A N 1
ATOM 707 C CA . ASN A 1 94 ? -14.145 -0.396 -5.586 1.00 26.39 94 ASN A CA 1
ATOM 708 C C . ASN A 1 94 ? -12.999 -0.513 -6.580 1.00 26.02 94 ASN A C 1
ATOM 709 O O . ASN A 1 94 ? -12.482 -1.606 -6.823 1.00 23.41 94 ASN A O 1
ATOM 714 N N . SER A 1 95 ? -12.604 0.620 -7.156 1.00 25.62 95 SER A N 1
ATOM 715 C CA . SER A 1 95 ? -11.644 0.613 -8.251 1.00 24.58 95 SER A CA 1
ATOM 716 C C . SER A 1 95 ? -10.233 0.315 -7.761 1.00 23.57 95 SER A C 1
ATOM 717 O O . SER A 1 95 ? -9.865 0.624 -6.624 1.00 26.22 95 SER A O 1
ATOM 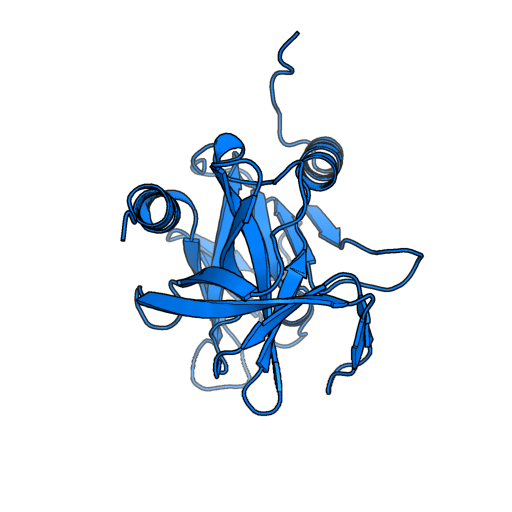720 N N . PHE A 1 96 ? -9.440 -0.289 -8.649 1.00 20.95 96 PHE A N 1
ATOM 721 C CA . PHE A 1 96 ? -8.003 -0.414 -8.485 1.00 21.20 96 PHE A CA 1
ATOM 722 C C . PHE A 1 96 ? -7.333 0.888 -8.919 1.00 21.73 96 PHE A C 1
ATOM 723 O O . PHE A 1 96 ? -7.934 1.677 -9.654 1.00 24.15 96 PHE A O 1
ATOM 731 N N . PRO A 1 97 ? -6.088 1.135 -8.505 1.00 21.47 97 PRO A N 1
ATOM 732 C CA . PRO A 1 97 ? -5.339 2.249 -9.095 1.00 20.71 97 PRO A CA 1
ATOM 733 C C . PRO A 1 97 ? -5.125 1.994 -10.575 1.00 22.58 97 PRO A C 1
ATOM 734 O O . PRO A 1 97 ? -5.119 0.850 -11.026 1.00 21.06 97 PRO A O 1
ATOM 738 N N . ASN A 1 98 ? -4.955 3.070 -11.346 1.00 21.51 98 ASN A N 1
ATOM 739 C CA . ASN A 1 98 ? -4.509 2.910 -12.725 1.00 20.30 98 ASN A CA 1
ATOM 740 C C . ASN A 1 98 ? -2.997 2.736 -12.699 1.00 20.44 98 ASN A C 1
ATOM 741 O O . ASN A 1 98 ? -2.252 3.684 -12.428 1.00 21.89 98 ASN A O 1
ATOM 746 N N . ASN A 1 99 ? -2.537 1.517 -12.974 1.00 18.97 99 ASN A N 1
ATOM 747 C CA . ASN A 1 99 ? -1.118 1.195 -12.947 1.00 19.40 99 ASN A CA 1
ATOM 748 C C . ASN A 1 99 ? -0.518 1.061 -14.339 1.00 20.56 99 ASN A C 1
ATOM 749 O O . ASN A 1 99 ? 0.574 0.509 -14.487 1.00 20.45 99 ASN A O 1
ATOM 754 N N . LEU A 1 100 ? -1.204 1.558 -15.371 1.00 18.95 100 LEU A N 1
ATOM 755 C CA . LEU A 1 100 ? -0.669 1.377 -16.713 1.00 19.75 100 LEU A CA 1
ATOM 756 C C . LEU A 1 100 ? 0.644 2.125 -16.917 1.00 23.43 100 LEU A C 1
ATOM 757 O O . LEU A 1 100 ? 1.401 1.762 -17.821 1.00 28.47 100 LEU A O 1
ATOM 762 N N . ASP A 1 101 ? 0.955 3.124 -16.082 1.00 22.49 101 ASP A N 1
ATOM 763 C CA . ASP A 1 101 ? 2.249 3.790 -16.195 1.00 24.31 101 ASP A CA 1
ATOM 764 C C . ASP A 1 101 ? 3.410 2.886 -15.794 1.00 25.83 101 ASP A C 1
ATOM 765 O O . ASP A 1 101 ? 4.564 3.224 -16.081 1.00 27.46 101 ASP A O 1
ATOM 770 N N . LYS A 1 102 ? 3.140 1.738 -15.175 1.00 20.55 102 LYS A N 1
ATOM 771 C CA . LYS A 1 102 ? 4.192 0.888 -14.633 1.00 19.80 102 LYS A CA 1
ATOM 772 C C . LYS A 1 102 ? 4.492 -0.334 -15.493 1.00 19.51 102 LYS A C 1
ATOM 773 O O . LYS A 1 102 ? 5.416 -1.085 -15.167 1.00 21.40 102 LYS A O 1
ATOM 779 N N . PHE A 1 103 ? 3.748 -0.556 -16.576 1.00 21.15 103 PHE A N 1
ATOM 780 C CA . PHE A 1 103 ? 3.908 -1.735 -17.414 1.00 21.27 103 PHE A CA 1
ATOM 781 C C . PHE A 1 103 ? 4.544 -1.375 -18.748 1.00 22.43 103 PHE A C 1
ATOM 782 O O . PHE A 1 103 ? 4.202 -0.352 -19.354 1.00 25.82 103 PHE A O 1
ATOM 790 N N . GLY A 1 104 ? 5.450 -2.228 -19.204 1.00 21.80 104 GLY A N 1
ATOM 791 C CA . GLY A 1 104 ? 5.906 -2.206 -20.579 1.00 21.79 104 GLY A CA 1
ATOM 792 C C . GLY A 1 104 ? 7.231 -1.516 -20.796 1.00 23.00 104 GLY A C 1
ATOM 793 O O . GLY A 1 104 ? 7.475 -0.441 -20.240 1.00 25.52 104 GLY A O 1
ATOM 794 N N . LEU A 1 105 ? 8.089 -2.145 -21.597 1.00 22.06 105 LEU A N 1
ATOM 795 C CA . LEU A 1 105 ? 9.338 -1.553 -22.070 1.00 25.62 105 LEU A CA 1
ATOM 796 C C . LEU A 1 105 ? 9.344 -1.523 -23.592 1.00 28.49 105 LEU A C 1
ATOM 797 O O . LEU A 1 105 ? 8.905 -2.473 -24.243 1.00 30.07 105 LEU A O 1
ATOM 802 N N . ASP A 1 106 ? 9.868 -0.435 -24.162 1.00 33.90 106 ASP A N 1
ATOM 803 C CA . ASP A 1 106 ? 9.971 -0.339 -25.612 1.00 38.86 106 ASP A CA 1
ATOM 804 C C . ASP A 1 106 ? 11.259 -0.939 -26.160 1.00 39.64 106 ASP A C 1
ATOM 805 O O . ASP A 1 106 ? 11.326 -1.236 -27.360 1.00 39.01 106 ASP A O 1
ATOM 810 N N . GLN A 1 107 ? 12.268 -1.139 -25.315 1.00 33.24 107 GLN A N 1
ATOM 811 C CA . GLN A 1 107 ? 13.512 -1.790 -25.691 1.00 36.14 107 GLN A CA 1
ATOM 812 C C . GLN A 1 107 ? 13.654 -3.108 -24.935 1.00 34.38 107 GLN A C 1
ATOM 813 O O . GLN A 1 107 ? 13.072 -3.298 -23.866 1.00 37.05 107 GLN A O 1
ATOM 819 N N . MET A 1 108 ? 14.433 -4.013 -25.494 1.00 33.46 108 MET A N 1
ATOM 820 C CA . MET A 1 108 ? 14.658 -5.287 -24.820 1.00 34.60 108 MET A CA 1
ATOM 821 C C . MET A 1 108 ? 15.709 -5.129 -23.720 1.00 34.97 108 MET A C 1
ATOM 822 O O . MET A 1 108 ? 16.677 -4.382 -23.890 1.00 33.06 108 MET A O 1
ATOM 827 N N . PRO A 1 109 ? 15.539 -5.809 -22.583 1.00 29.87 109 PRO A N 1
ATOM 828 C CA . PRO A 1 109 ? 16.566 -5.758 -21.532 1.00 27.77 109 PRO A CA 1
ATOM 829 C C . PRO A 1 109 ? 17.889 -6.340 -22.010 1.00 30.32 109 PRO A C 1
ATOM 830 O O . PRO A 1 109 ? 17.929 -7.255 -22.833 1.00 33.70 109 PRO A O 1
ATOM 834 N N . ALA A 1 110 ? 18.994 -5.811 -21.499 1.00 32.07 110 ALA A N 1
ATOM 835 C CA . ALA A 1 110 ? 20.306 -6.311 -21.898 1.00 34.42 110 ALA A CA 1
ATOM 836 C C . ALA A 1 110 ? 20.547 -7.694 -21.329 1.00 37.92 110 ALA A C 1
ATOM 837 O O . ALA A 1 110 ? 19.911 -8.100 -20.357 1.00 31.65 110 ALA A O 1
ATOM 839 N N . ARG A 1 111 ? 21.471 -8.429 -21.931 1.00 39.26 111 ARG A N 1
ATOM 840 C CA . ARG A 1 111 ? 21.806 -9.738 -21.402 1.00 37.65 111 ARG A CA 1
ATOM 841 C C . ARG A 1 111 ? 22.350 -9.570 -19.997 1.00 31.15 111 ARG A C 1
ATOM 842 O O . ARG A 1 111 ? 23.114 -8.631 -19.744 1.00 35.03 111 ARG A O 1
ATOM 850 N N . ASN A 1 112 ? 21.951 -10.455 -19.087 1.00 28.68 112 ASN A N 1
ATOM 851 C CA . ASN A 1 112 ? 22.431 -10.405 -17.704 1.00 29.59 112 ASN A CA 1
ATOM 852 C C . ASN A 1 112 ? 22.058 -9.174 -16.897 1.00 30.37 112 ASN A C 1
ATOM 853 O O . ASN A 1 112 ? 22.656 -8.944 -15.855 1.00 32.79 112 ASN A O 1
ATOM 858 N N . SER A 1 113 ? 21.093 -8.371 -17.356 1.00 25.46 113 SER A N 1
ATOM 859 C CA . SER A 1 113 ? 20.601 -7.282 -16.532 1.00 25.71 113 SER A CA 1
ATOM 860 C C . SER A 1 113 ? 19.795 -7.844 -15.359 1.00 25.19 113 SER A C 1
ATOM 861 O O . SER A 1 113 ? 19.504 -9.042 -15.287 1.00 28.55 113 SER A O 1
ATOM 864 N N . ARG A 1 114 ? 19.444 -6.964 -14.424 1.00 27.79 114 ARG A N 1
ATOM 865 C CA . ARG A 1 114 ? 18.805 -7.375 -13.178 1.00 29.69 114 ARG A CA 1
ATOM 866 C C . ARG A 1 114 ? 17.298 -7.484 -13.362 1.00 24.58 114 ARG A C 1
ATOM 867 O O . ARG A 1 114 ? 16.659 -6.537 -13.826 1.00 24.51 114 ARG A O 1
ATOM 875 N N . VAL A 1 115 ? 16.739 -8.631 -12.984 1.00 22.48 115 VAL A N 1
ATOM 876 C CA . VAL A 1 115 ? 15.297 -8.799 -12.858 1.00 22.50 115 VAL A CA 1
ATOM 877 C C . VAL A 1 115 ? 14.969 -8.754 -11.378 1.00 23.47 115 VAL A C 1
ATOM 878 O O . VAL A 1 115 ? 15.604 -9.455 -10.581 1.00 25.07 115 VAL A O 1
ATOM 882 N N . VAL A 1 116 ? 13.987 -7.943 -10.997 1.00 19.50 116 VAL A N 1
ATOM 883 C CA . VAL A 1 116 ? 13.502 -7.923 -9.624 1.00 19.28 116 VAL A CA 1
ATOM 884 C C . VAL A 1 116 ? 12.061 -8.402 -9.631 1.00 20.67 116 VAL A C 1
ATOM 885 O O . VAL A 1 116 ? 11.207 -7.810 -10.300 1.00 20.17 116 VAL A O 1
ATOM 889 N N . GLY A 1 117 ? 11.792 -9.459 -8.874 1.00 19.54 117 GLY A N 1
ATOM 890 C CA . GLY A 1 117 ? 10.432 -9.927 -8.687 1.00 18.85 117 GLY A CA 1
ATOM 891 C C . GLY A 1 117 ? 9.830 -9.277 -7.453 1.00 19.22 117 GLY A C 1
ATOM 892 O O . GLY A 1 117 ? 10.489 -9.134 -6.428 1.00 20.33 117 GLY A O 1
ATOM 893 N N . VAL A 1 118 ? 8.578 -8.854 -7.583 1.00 16.51 118 VAL A N 1
ATOM 894 C CA . VAL A 1 118 ? 7.827 -8.211 -6.508 1.00 17.53 118 VAL A CA 1
ATOM 895 C C . VAL A 1 118 ? 6.628 -9.095 -6.207 1.00 18.57 118 VAL A C 1
ATOM 896 O O . VAL A 1 118 ? 5.749 -9.262 -7.066 1.00 16.60 118 VAL A O 1
ATOM 900 N N . SER A 1 119 ? 6.572 -9.635 -4.986 1.00 18.31 119 SER A N 1
ATOM 901 C CA . SER A 1 119 ? 5.620 -10.682 -4.648 1.00 17.06 119 SER A CA 1
ATOM 902 C C . SER A 1 119 ? 4.823 -10.312 -3.409 1.00 16.71 119 SER A C 1
ATOM 903 O O . SER A 1 119 ? 5.335 -9.664 -2.497 1.00 19.91 119 SER A O 1
ATOM 906 N N . SER A 1 120 ? 3.569 -10.780 -3.371 1.00 17.78 120 SER A N 1
ATOM 907 C CA . SER A 1 120 ? 2.754 -10.776 -2.164 1.00 17.38 120 SER A CA 1
ATOM 908 C C . SER A 1 120 ? 2.322 -12.196 -1.809 1.00 17.04 120 SER 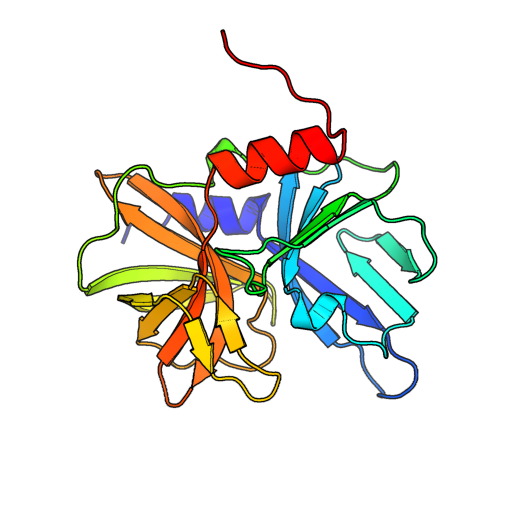A C 1
ATOM 909 O O . SER A 1 120 ? 1.314 -12.387 -1.142 1.00 21.24 120 SER A O 1
ATOM 912 N N . SER A 1 121 ? 3.106 -13.194 -2.222 1.00 17.72 121 SER A N 1
ATOM 913 C CA . SER A 1 121 ? 2.679 -14.589 -2.137 1.00 18.63 121 SER A CA 1
ATOM 914 C C . SER A 1 121 ? 2.860 -15.203 -0.757 1.00 20.11 121 SER A C 1
ATOM 915 O O . SER A 1 121 ? 2.178 -16.188 -0.435 1.00 21.50 121 SER A O 1
ATOM 918 N N . TYR A 1 122 ? 3.770 -14.665 0.048 1.00 19.39 122 TYR A N 1
ATOM 919 C CA . TYR A 1 122 ? 4.088 -15.207 1.365 1.00 19.80 122 TYR A CA 1
ATOM 920 C C . TYR A 1 122 ? 4.335 -14.027 2.300 1.00 20.16 122 TYR A C 1
ATOM 921 O O . TYR A 1 122 ? 5.400 -13.871 2.885 1.00 23.15 122 TYR A O 1
ATOM 930 N N . GLY A 1 123 ? 3.339 -13.156 2.427 1.00 20.21 123 GLY A N 1
ATOM 931 C CA . GLY A 1 123 ? 3.627 -11.783 2.776 1.00 21.84 123 GLY A CA 1
ATOM 932 C C . GLY A 1 123 ? 4.354 -11.145 1.605 1.00 20.63 123 GLY A C 1
ATOM 933 O O . GLY A 1 123 ? 4.491 -11.725 0.532 1.00 21.38 123 GLY A O 1
ATOM 934 N N . ASN A 1 124 ? 4.820 -9.922 1.812 1.00 19.98 124 ASN A N 1
ATOM 935 C CA . ASN A 1 124 ? 5.485 -9.197 0.740 1.00 18.85 124 ASN A CA 1
ATOM 936 C C . ASN A 1 124 ? 6.981 -9.451 0.762 1.00 20.31 124 ASN A C 1
ATOM 937 O O . ASN A 1 124 ? 7.613 -9.451 1.825 1.00 21.38 124 ASN A O 1
ATOM 942 N N . PHE A 1 125 ? 7.554 -9.640 -0.422 1.00 19.34 125 PHE A N 1
ATOM 943 C CA . PHE A 1 125 ? 8.995 -9.793 -0.515 1.00 16.34 125 PHE A CA 1
ATOM 944 C C . PHE A 1 125 ? 9.446 -9.482 -1.932 1.00 19.25 125 PHE A C 1
ATOM 945 O O . PHE A 1 125 ? 8.639 -9.442 -2.869 1.00 20.04 125 PHE A O 1
ATOM 953 N N . PHE A 1 126 ? 10.748 -9.252 -2.076 1.00 19.09 126 PHE A N 1
ATOM 954 C CA . PHE A 1 126 ? 11.391 -9.148 -3.378 1.00 20.27 126 PHE A CA 1
ATOM 955 C C . PHE A 1 126 ? 12.286 -10.358 -3.614 1.00 21.30 126 PHE A C 1
ATOM 956 O O . PHE A 1 126 ? 12.772 -10.982 -2.666 1.00 20.90 126 PHE A O 1
ATOM 964 N N . PHE A 1 127 ? 12.498 -10.688 -4.888 1.00 19.25 127 PHE A N 1
ATOM 965 C CA . PHE A 1 127 ? 13.523 -11.644 -5.282 1.00 20.68 127 PHE A CA 1
ATOM 966 C C . PHE A 1 127 ? 14.188 -11.115 -6.542 1.00 23.26 127 PHE A C 1
ATOM 967 O O . PHE A 1 127 ? 13.666 -10.216 -7.205 1.00 22.14 127 PHE A O 1
ATOM 975 N N . SER A 1 128 ? 15.381 -11.627 -6.842 1.00 23.86 128 SER A N 1
ATOM 976 C CA . SER A 1 128 ? 16.094 -11.073 -7.986 1.00 21.77 128 SER A CA 1
ATOM 977 C C . SER A 1 128 ? 16.994 -12.123 -8.619 1.00 26.02 128 SER A C 1
ATOM 978 O O . SER A 1 128 ? 17.387 -13.100 -7.975 1.00 26.14 128 SER A O 1
ATOM 981 N N . GLY A 1 129 ? 17.318 -11.897 -9.889 1.00 24.45 129 GLY A N 1
ATOM 982 C CA . GLY A 1 129 ? 18.255 -12.738 -10.619 1.00 29.89 129 GLY A CA 1
ATOM 983 C C . GLY A 1 129 ? 18.592 -12.099 -11.947 1.00 25.21 129 GLY A C 1
ATOM 984 O O . GLY A 1 129 ? 17.962 -11.125 -12.366 1.00 26.56 129 GLY A O 1
ATOM 985 N N . ASN A 1 130 ? 19.596 -12.667 -12.618 1.00 26.81 130 ASN A N 1
ATOM 986 C CA . ASN A 1 130 ? 20.042 -12.125 -13.897 1.00 24.47 130 ASN A CA 1
ATOM 987 C C . ASN A 1 130 ? 19.102 -12.537 -15.018 1.00 24.05 130 ASN A C 1
ATOM 988 O O . ASN A 1 130 ? 18.674 -13.692 -15.098 1.00 24.56 130 ASN A O 1
ATOM 993 N N . PHE A 1 131 ? 18.847 -11.594 -15.922 1.00 24.63 131 PHE A N 1
ATOM 994 C CA . PHE A 1 131 ? 18.033 -11.822 -17.113 1.00 24.10 131 PHE A CA 1
ATOM 995 C C . PHE A 1 131 ? 18.755 -12.780 -18.053 1.00 25.50 131 PHE A C 1
ATOM 996 O O . PHE A 1 131 ? 19.895 -12.517 -18.448 1.00 28.13 131 PHE A O 1
ATOM 1004 N N . LEU A 1 132 ? 18.097 -13.879 -18.431 1.00 24.19 132 LEU A N 1
ATOM 1005 C CA . LEU A 1 132 ? 18.702 -14.875 -19.307 1.00 25.46 132 LEU A CA 1
ATOM 1006 C C . LEU A 1 132 ? 18.219 -14.796 -20.749 1.00 27.96 132 LEU A C 1
ATOM 1007 O O . LEU A 1 132 ? 18.797 -15.468 -21.608 1.00 32.30 132 LEU A O 1
ATOM 1012 N N . GLY A 1 133 ? 17.196 -14.004 -21.037 1.00 25.05 133 GLY A N 1
ATOM 1013 C CA . GLY A 1 133 ? 16.704 -13.821 -22.389 1.00 24.66 133 GLY A CA 1
ATOM 1014 C C . GLY A 1 133 ? 15.274 -14.310 -22.549 1.00 25.23 133 GLY A C 1
ATOM 1015 O O . GLY A 1 133 ? 14.709 -14.983 -21.690 1.00 25.61 133 GLY A O 1
ATOM 1016 N N . PHE A 1 134 ? 14.699 -13.951 -23.690 1.00 23.69 134 PHE A N 1
ATOM 1017 C CA . PHE A 1 134 ? 13.359 -14.404 -24.037 1.00 24.10 134 PHE A CA 1
ATOM 1018 C C . PHE A 1 134 ? 13.416 -15.804 -24.625 1.00 27.34 134 PHE A C 1
ATOM 1019 O O . PHE A 1 134 ? 14.399 -16.188 -25.265 1.00 27.04 134 PHE A O 1
ATOM 1027 N N . VAL A 1 135 ? 12.352 -16.570 -24.402 1.00 26.67 135 VAL A N 1
ATOM 1028 C CA . VAL A 1 135 ? 12.195 -17.886 -25.005 1.00 25.98 135 VAL A CA 1
ATOM 1029 C C . VAL A 1 135 ? 10.818 -17.953 -25.648 1.00 26.84 135 VAL A C 1
ATOM 1030 O O . VAL A 1 135 ? 9.850 -17.385 -25.129 1.00 25.57 135 VAL A O 1
ATOM 1034 N N . ASP A 1 136 ? 10.738 -18.619 -26.802 1.00 25.39 136 ASP A N 1
ATOM 1035 C CA . ASP A 1 136 ? 9.451 -18.738 -27.474 1.00 28.06 136 ASP A CA 1
ATOM 1036 C C . ASP A 1 136 ? 8.472 -19.560 -26.650 1.00 25.61 136 ASP A C 1
ATOM 1037 O O . ASP A 1 136 ? 7.265 -19.315 -26.709 1.00 25.67 136 ASP A O 1
ATOM 1042 N N . SER A 1 137 ? 8.969 -20.517 -25.871 1.00 24.01 137 SER A N 1
ATOM 1043 C CA . SER A 1 137 ? 8.100 -21.387 -25.090 1.00 24.29 137 SER A CA 1
ATOM 1044 C C . SER A 1 137 ? 8.901 -22.059 -23.985 1.00 21.77 137 SER A C 1
ATOM 1045 O O . SER A 1 137 ? 10.135 -22.076 -24.003 1.00 24.60 137 SER A O 1
ATOM 1048 N N . ILE A 1 138 ? 8.169 -22.575 -22.995 1.00 21.29 138 ILE A N 1
ATOM 1049 C CA . ILE A 1 138 ? 8.698 -23.520 -22.025 1.00 21.31 138 ILE A CA 1
ATOM 1050 C C . ILE A 1 138 ? 7.901 -24.810 -22.140 1.00 21.06 138 ILE A C 1
ATOM 1051 O O . ILE A 1 138 ? 6.747 -24.828 -22.584 1.00 22.67 138 ILE A O 1
ATOM 1056 N N . THR A 1 139 ? 8.538 -25.900 -21.729 1.00 22.40 139 THR A N 1
ATOM 1057 C CA . THR A 1 139 ? 7.889 -27.199 -21.652 1.00 21.99 139 THR A CA 1
ATOM 1058 C C . THR A 1 139 ? 7.649 -27.511 -20.180 1.00 21.63 139 THR A C 1
ATOM 1059 O O . THR A 1 139 ? 8.598 -27.557 -19.388 1.00 24.21 139 THR A O 1
ATOM 1063 N N . SER A 1 140 ? 6.383 -27.672 -19.808 1.00 20.86 140 SER A N 1
ATOM 1064 C CA . SER A 1 140 ? 5.986 -27.771 -18.410 1.00 21.27 140 SER A CA 1
ATOM 1065 C C . SER A 1 140 ? 5.215 -29.054 -18.135 1.00 23.24 140 SER A C 1
ATOM 1066 O O . SER A 1 140 ? 4.785 -29.769 -19.045 1.00 22.06 140 SER A O 1
ATOM 1069 N N . GLU A 1 141 ? 5.034 -29.325 -16.839 1.00 20.64 141 GLU A N 1
ATOM 1070 C CA . GLU A 1 141 ? 4.233 -30.463 -16.400 1.00 23.99 141 GLU A CA 1
ATOM 1071 C C . GLU A 1 141 ? 2.786 -30.370 -16.864 1.00 25.43 141 GLU A C 1
ATOM 1072 O O . GLU A 1 141 ? 2.063 -31.371 -16.803 1.00 24.97 141 GLU A O 1
ATOM 1078 N N . GLN A 1 142 ? 2.339 -29.189 -17.288 1.00 24.15 142 GLN A N 1
ATOM 1079 C CA . GLN A 1 142 ? 0.977 -28.979 -17.767 1.00 26.10 142 GLN A CA 1
ATOM 1080 C C . GLN A 1 142 ? 0.897 -28.730 -19.270 1.00 25.22 142 GLN A C 1
ATOM 1081 O O . GLN A 1 142 ? -0.193 -28.422 -19.776 1.00 28.00 142 GLN A O 1
ATOM 1087 N N . GLY A 1 143 ? 2.002 -28.864 -19.995 1.00 22.07 143 GLY A N 1
ATOM 1088 C CA . GLY A 1 143 ? 2.046 -28.622 -21.426 1.00 22.98 143 GLY A CA 1
ATOM 1089 C C . GLY A 1 143 ? 2.976 -27.478 -21.793 1.00 22.27 143 GLY A C 1
ATOM 1090 O O . GLY A 1 143 ? 3.734 -26.952 -20.971 1.00 21.46 143 GLY A O 1
ATOM 1091 N N . THR A 1 144 ? 2.920 -27.099 -23.066 1.00 22.62 144 THR A N 1
ATOM 1092 C CA . THR A 1 144 ? 3.730 -26.002 -23.578 1.00 21.19 144 THR A CA 1
ATOM 1093 C C . THR A 1 144 ? 3.055 -24.665 -23.297 1.00 24.10 144 THR A C 1
ATOM 1094 O O . THR A 1 144 ? 1.853 -24.513 -23.513 1.00 24.39 144 THR A O 1
ATOM 1098 N N . TYR A 1 145 ? 3.840 -23.682 -22.836 1.00 19.86 145 TYR A N 1
ATOM 1099 C CA . TYR A 1 145 ? 3.382 -22.303 -22.703 1.00 21.45 145 TYR A CA 1
ATOM 1100 C C . TYR A 1 145 ? 4.286 -21.395 -23.522 1.00 21.02 145 TYR A C 1
ATOM 1101 O O . TYR A 1 145 ? 5.486 -21.636 -23.614 1.00 21.85 145 TYR A O 1
ATOM 1110 N N . ALA A 1 146 ? 3.722 -20.328 -24.089 1.00 20.90 146 ALA A N 1
ATOM 1111 C CA . ALA A 1 146 ? 4.466 -19.479 -25.012 1.00 20.31 146 ALA A CA 1
ATOM 1112 C C . ALA A 1 146 ? 4.786 -18.098 -24.441 1.00 22.62 146 ALA A C 1
ATOM 1113 O O . ALA A 1 146 ? 4.099 -17.594 -23.544 1.00 22.71 146 ALA A O 1
ATOM 1115 N N . ARG A 1 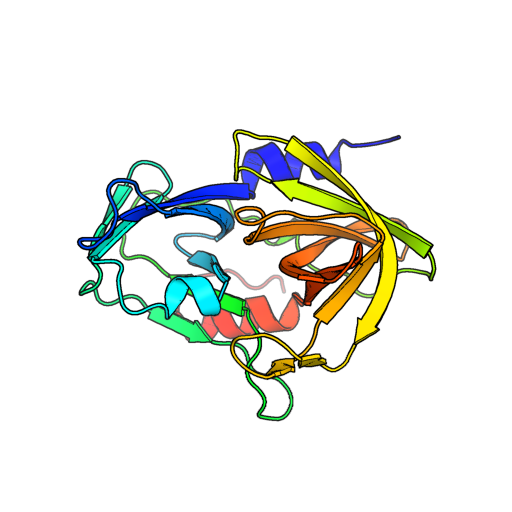147 ? 5.858 -17.500 -24.988 1.00 21.85 147 ARG A N 1
ATOM 1116 C CA . ARG A 1 147 ? 6.209 -16.080 -24.860 1.00 23.73 147 ARG A CA 1
ATOM 1117 C C . ARG A 1 147 ? 6.627 -15.716 -23.438 1.00 22.35 147 ARG A C 1
ATOM 1118 O O . ARG A 1 147 ? 5.919 -14.995 -22.719 1.00 22.43 147 ARG A O 1
ATOM 1126 N N . LEU A 1 148 ? 7.799 -16.196 -23.044 1.00 21.95 148 LEU A N 1
ATOM 1127 C CA . LEU A 1 148 ? 8.323 -16.012 -21.704 1.00 21.02 148 LEU A CA 1
ATOM 1128 C C . LEU A 1 148 ? 9.724 -15.430 -21.780 1.00 24.50 148 LEU A C 1
ATOM 1129 O O . LEU A 1 148 ? 10.308 -15.279 -22.855 1.00 24.22 148 LEU A O 1
ATOM 1134 N N . PHE A 1 149 ? 10.258 -15.091 -20.613 1.00 20.33 149 PHE A N 1
ATOM 1135 C CA . PHE A 1 149 ? 11.687 -14.864 -20.465 1.00 20.06 149 PHE A CA 1
ATOM 1136 C C . PHE A 1 149 ? 12.131 -15.517 -19.170 1.00 21.15 149 PHE A C 1
ATOM 1137 O O . PHE A 1 149 ? 11.318 -15.840 -18.303 1.00 21.78 149 PHE A O 1
ATOM 1145 N N . ARG A 1 150 ? 13.434 -15.729 -19.064 1.00 22.76 150 ARG A N 1
ATOM 1146 C CA . ARG A 1 150 ? 13.972 -16.452 -17.945 1.00 22.72 150 ARG A CA 1
ATOM 1147 C C . ARG A 1 150 ? 14.956 -15.678 -17.122 1.00 22.72 150 ARG A C 1
ATOM 1148 O O . ARG A 1 150 ? 15.487 -14.698 -17.580 1.00 25.12 150 ARG A O 1
ATOM 1156 N N . TYR A 1 151 ? 15.161 -16.121 -15.893 1.00 21.77 151 TYR A N 1
ATOM 1157 C CA . TYR A 1 151 ? 16.021 -15.426 -14.970 1.00 22.59 151 TYR A CA 1
ATOM 1158 C C . TYR A 1 151 ? 16.663 -16.430 -14.022 1.00 23.65 151 TYR A C 1
ATOM 1159 O O . TYR A 1 151 ? 16.037 -17.385 -13.646 1.00 23.44 151 TYR A O 1
ATOM 1168 N N . ARG A 1 152 ? 17.897 -16.180 -13.629 1.00 22.67 152 ARG A N 1
ATOM 1169 C CA . ARG A 1 152 ? 18.639 -17.145 -12.816 1.00 24.96 152 ARG A CA 1
ATOM 1170 C C . ARG A 1 152 ? 18.373 -16.845 -11.347 1.00 26.37 152 ARG A C 1
ATOM 1171 O O . ARG A 1 152 ? 18.983 -15.948 -10.761 1.00 28.12 152 ARG A O 1
ATOM 1179 N N . VAL A 1 153 ? 17.452 -17.608 -10.757 1.00 25.09 153 VAL A N 1
ATOM 1180 C CA . VAL A 1 153 ? 17.119 -17.534 -9.338 1.00 27.43 153 VAL A CA 1
ATOM 1181 C C . VAL A 1 153 ? 16.185 -18.698 -9.045 1.00 24.54 153 VAL A C 1
ATOM 1182 O O . VAL A 1 153 ? 15.334 -19.044 -9.872 1.00 24.48 153 VAL A O 1
ATOM 1186 N N . THR A 1 154 ? 16.362 -19.346 -7.895 1.00 22.39 154 THR A N 1
ATOM 1187 C CA . THR A 1 154 ? 15.473 -20.432 -7.509 1.00 20.72 154 THR A CA 1
ATOM 1188 C C . THR A 1 154 ? 14.158 -19.841 -7.027 1.00 23.34 154 THR A C 1
ATOM 1189 O O . THR A 1 154 ? 14.142 -18.976 -6.141 1.00 22.70 154 THR A O 1
ATOM 1193 N N . THR A 1 155 ? 13.068 -20.283 -7.639 1.00 21.84 155 THR A N 1
ATOM 1194 C CA . THR A 1 155 ? 11.736 -19.814 -7.309 1.00 19.83 155 THR A CA 1
ATOM 1195 C C . THR A 1 155 ? 10.910 -20.974 -6.768 1.00 19.61 155 THR A C 1
ATOM 1196 O O . THR A 1 155 ? 11.276 -22.146 -6.919 1.00 21.65 155 THR A O 1
ATOM 1200 N N . TYR A 1 156 ? 9.800 -20.638 -6.108 1.00 19.87 156 TYR A N 1
ATOM 1201 C CA . TYR A 1 156 ? 9.034 -21.608 -5.333 1.00 20.57 156 TYR A CA 1
ATOM 1202 C C . TYR A 1 156 ? 7.556 -21.594 -5.685 1.00 19.15 156 TYR A C 1
ATOM 1203 O O . TYR A 1 156 ? 7.013 -20.593 -6.160 1.00 19.67 156 TYR A O 1
ATOM 1212 N N . LYS A 1 157 ? 6.905 -22.728 -5.410 1.00 21.59 157 LYS A N 1
ATOM 1213 C CA . LYS A 1 157 ? 5.457 -22.811 -5.538 1.00 20.45 157 LYS A CA 1
ATOM 1214 C C . LYS A 1 157 ? 4.811 -21.698 -4.729 1.00 20.12 157 LYS A C 1
ATOM 1215 O O . LYS A 1 157 ? 5.188 -21.449 -3.582 1.00 22.29 157 LYS A O 1
ATOM 1221 N N . GLY A 1 158 ? 3.859 -21.006 -5.346 1.00 18.54 158 GLY A N 1
ATOM 1222 C CA . GLY A 1 158 ? 3.227 -19.866 -4.747 1.00 19.30 158 GLY A CA 1
ATOM 1223 C C . GLY A 1 158 ? 3.735 -18.542 -5.272 1.00 16.99 158 GLY A C 1
ATOM 1224 O O . GLY A 1 158 ? 3.007 -17.542 -5.202 1.00 18.43 158 GLY A O 1
ATOM 1225 N N . TRP A 1 159 ? 4.958 -18.509 -5.804 1.00 18.09 159 TRP A N 1
ATOM 1226 C CA . TRP A 1 159 ? 5.482 -17.238 -6.290 1.00 17.74 159 TRP A CA 1
ATOM 1227 C C . TRP A 1 159 ? 4.856 -16.809 -7.610 1.00 18.14 159 TRP A C 1
ATOM 1228 O O . TRP A 1 159 ? 5.108 -15.677 -8.042 1.00 18.74 159 TRP A O 1
ATOM 1239 N N . ALA A 1 160 ? 4.049 -17.657 -8.257 1.00 17.30 160 ALA A N 1
ATOM 1240 C CA . ALA A 1 160 ? 3.367 -17.228 -9.477 1.00 18.18 160 ALA A CA 1
ATOM 1241 C C . ALA A 1 160 ? 2.611 -15.923 -9.256 1.00 17.28 160 ALA A C 1
ATOM 1242 O O . ALA A 1 160 ? 2.069 -15.649 -8.175 1.00 17.81 160 ALA A O 1
ATOM 1244 N N . GLY A 1 161 ? 2.544 -15.125 -10.308 1.00 16.04 161 GLY A N 1
ATOM 1245 C CA . GLY A 1 161 ? 1.841 -13.864 -10.255 1.00 16.07 161 GLY A CA 1
ATOM 1246 C C . GLY A 1 161 ? 2.687 -12.691 -9.821 1.00 17.75 161 GLY A C 1
ATOM 1247 O O . GLY A 1 161 ? 2.261 -11.546 -9.986 1.00 18.41 161 GLY A O 1
ATOM 1248 N N . SER A 1 162 ? 3.874 -12.935 -9.276 1.00 17.72 162 SER A N 1
ATOM 1249 C CA . SER A 1 162 ? 4.747 -11.836 -8.873 1.00 17.35 162 SER A CA 1
ATOM 1250 C C . SER A 1 162 ? 5.121 -10.984 -10.080 1.00 17.77 162 SER A C 1
ATOM 1251 O O . SER A 1 162 ? 5.351 -11.502 -11.174 1.00 17.37 162 SER A O 1
ATOM 1254 N N . ALA A 1 163 ? 5.185 -9.664 -9.877 1.00 17.45 163 ALA A N 1
ATOM 1255 C CA . ALA A 1 163 ? 5.580 -8.770 -10.954 1.00 16.28 163 ALA A CA 1
ATOM 1256 C C . ALA A 1 163 ? 7.075 -8.894 -11.212 1.00 19.21 163 ALA A C 1
ATOM 1257 O O . ALA A 1 163 ? 7.867 -9.008 -10.273 1.00 19.67 163 ALA A O 1
ATOM 1259 N N . LEU A 1 164 ? 7.462 -8.872 -12.490 1.00 17.98 164 LEU A N 1
ATOM 1260 C CA . LEU A 1 164 ? 8.867 -8.960 -12.887 1.00 17.50 164 LEU A CA 1
ATOM 1261 C C . LEU A 1 164 ? 9.293 -7.621 -13.478 1.00 17.74 164 LEU A C 1
ATOM 1262 O O . LEU A 1 164 ? 8.821 -7.235 -14.552 1.00 19.08 164 LEU A O 1
ATOM 1267 N N . VAL A 1 165 ? 10.168 -6.911 -12.771 1.00 19.87 165 VAL A N 1
ATOM 1268 C CA . VAL A 1 165 ? 10.642 -5.591 -13.184 1.00 20.49 165 VAL A CA 1
ATOM 1269 C C . VAL A 1 165 ? 12.001 -5.752 -13.847 1.00 22.81 165 VAL A C 1
ATOM 1270 O O . VAL A 1 165 ? 12.940 -6.277 -13.232 1.00 21.33 165 VAL A O 1
ATOM 1274 N N . CYS A 1 166 ? 12.108 -5.304 -15.099 1.00 20.11 166 CYS A N 1
ATOM 1275 C CA . CYS A 1 166 ? 13.347 -5.334 -15.867 1.00 21.10 166 CYS A CA 1
ATOM 1276 C C . CYS A 1 166 ? 13.709 -3.919 -16.299 1.00 23.76 166 CYS A C 1
ATOM 1277 O O . CYS A 1 166 ? 12.935 -2.981 -16.138 1.00 22.60 166 CYS A O 1
ATOM 1280 N N . GLU A 1 167 ? 14.896 -3.780 -16.879 1.00 23.46 167 GLU A N 1
ATOM 1281 C CA . GLU A 1 167 ? 15.450 -2.476 -17.215 1.00 30.30 167 GLU A CA 1
ATOM 1282 C C . GLU A 1 167 ? 15.831 -2.445 -18.688 1.00 24.51 167 GLU A C 1
ATOM 1283 O O . GLU A 1 167 ? 16.456 -3.384 -19.193 1.00 28.12 167 GLU A O 1
ATOM 1289 N N . ALA A 1 168 ? 15.444 -1.371 -19.371 1.00 27.38 168 ALA A N 1
ATOM 1290 C CA . ALA A 1 168 ? 15.901 -1.129 -20.731 1.00 31.35 168 ALA A CA 1
ATOM 1291 C C . ALA A 1 168 ? 15.706 0.345 -21.038 1.00 36.35 168 ALA A C 1
ATOM 1292 O O . ALA A 1 168 ? 14.723 0.947 -20.601 1.00 36.79 168 ALA A O 1
ATOM 1294 N N . GLY A 1 169 ? 16.646 0.916 -21.785 1.00 43.03 169 GLY A N 1
ATOM 1295 C CA . GLY A 1 169 ? 16.559 2.328 -22.126 1.00 45.22 169 GLY A CA 1
ATOM 1296 C C . GLY A 1 169 ? 16.543 3.248 -20.925 1.00 40.18 169 GLY A C 1
ATOM 1297 O O . GLY A 1 169 ? 15.828 4.259 -20.931 1.00 43.92 169 GLY A O 1
ATOM 1298 N N . GLY A 1 170 ? 17.309 2.916 -19.888 1.00 39.50 170 GLY A N 1
ATOM 1299 C CA . GLY A 1 170 ? 17.372 3.737 -18.699 1.00 39.18 170 GLY A CA 1
ATOM 1300 C C . GLY A 1 170 ? 16.115 3.783 -17.859 1.00 40.19 170 GLY A C 1
ATOM 1301 O O . GLY A 1 170 ? 16.008 4.653 -16.988 1.00 40.07 170 GLY A O 1
ATOM 1302 N N . VAL A 1 171 ? 15.149 2.889 -18.087 1.00 34.10 171 VAL A N 1
ATOM 1303 C CA . VAL A 1 171 ? 13.949 2.852 -17.262 1.00 27.96 171 VAL A CA 1
ATOM 1304 C C . VAL A 1 171 ? 13.682 1.421 -16.816 1.00 24.69 171 VAL A C 1
ATOM 1305 O O . VAL A 1 171 ? 14.046 0.452 -17.493 1.00 27.32 171 VAL A O 1
ATOM 1309 N N . ARG A 1 172 ? 13.050 1.305 -15.653 1.00 24.50 172 ARG A N 1
ATOM 1310 C CA . ARG A 1 172 ? 12.598 0.035 -15.099 1.00 24.25 172 ARG A CA 1
ATOM 1311 C C . ARG A 1 172 ? 11.077 -0.003 -15.159 1.00 22.65 172 ARG A C 1
ATOM 1312 O O . ARG A 1 172 ? 10.420 0.952 -14.734 1.00 22.24 172 ARG A O 1
ATOM 1320 N N . ARG A 1 173 ? 10.530 -1.112 -15.669 1.00 19.81 173 ARG A N 1
ATOM 1321 C CA . ARG A 1 173 ? 9.088 -1.299 -15.812 1.00 21.72 173 ARG A CA 1
ATOM 1322 C C . ARG A 1 173 ? 8.755 -2.771 -15.594 1.00 20.43 173 ARG A C 1
ATOM 1323 O O . ARG A 1 173 ? 9.623 -3.641 -15.696 1.00 19.92 173 ARG A O 1
ATOM 1331 N N . ILE A 1 174 ? 7.484 -3.046 -15.283 1.00 18.22 174 ILE A N 1
ATOM 1332 C CA . ILE A 1 174 ? 7.010 -4.432 -15.213 1.00 18.44 174 ILE A CA 1
ATOM 1333 C C . ILE A 1 174 ? 6.866 -4.964 -16.630 1.00 20.90 174 ILE A C 1
ATOM 1334 O O . ILE A 1 174 ? 6.117 -4.399 -17.432 1.00 20.57 174 ILE A O 1
ATOM 1339 N N . ILE A 1 175 ? 7.534 -6.078 -16.939 1.00 18.20 175 ILE A N 1
ATOM 1340 C CA . ILE A 1 175 ? 7.304 -6.694 -18.245 1.00 18.80 175 ILE A CA 1
ATOM 1341 C C . ILE A 1 175 ? 6.965 -8.173 -18.129 1.00 18.75 175 ILE A C 1
ATOM 1342 O O . ILE A 1 175 ? 6.941 -8.890 -19.137 1.00 19.49 175 ILE A O 1
ATOM 1347 N N . GLY A 1 176 ? 6.660 -8.632 -16.931 1.00 18.14 176 GLY A N 1
ATOM 1348 C CA . GLY A 1 176 ? 6.265 -9.994 -16.783 1.00 18.48 176 GLY A CA 1
ATOM 1349 C C . GLY A 1 176 ? 5.570 -10.400 -15.508 1.00 17.29 176 GLY A C 1
ATOM 1350 O O . GLY A 1 176 ? 5.511 -9.637 -14.591 1.00 18.64 176 GLY A O 1
ATOM 1351 N N . LEU A 1 177 ? 5.016 -11.603 -15.508 1.00 17.94 177 LEU A N 1
ATOM 1352 C CA . LEU A 1 177 ? 4.392 -12.160 -14.331 1.00 19.11 177 LEU A CA 1
ATOM 1353 C C . LEU A 1 177 ? 5.038 -13.534 -14.172 1.00 20.31 177 LEU A C 1
ATOM 1354 O O . LEU A 1 177 ? 5.173 -14.260 -15.111 1.00 20.31 177 LEU A O 1
ATOM 1359 N N . HIS A 1 178 ? 5.439 -13.863 -12.951 1.00 18.15 178 HIS A N 1
ATOM 1360 C CA . HIS A 1 178 ? 6.124 -15.117 -12.730 1.00 17.72 178 HIS A CA 1
ATOM 1361 C C . HIS A 1 178 ? 5.247 -16.302 -13.035 1.00 17.59 178 HIS A C 1
ATOM 1362 O O . HIS A 1 178 ? 4.113 -16.322 -12.648 1.00 17.62 178 HIS A O 1
ATOM 1369 N N . SER A 1 179 ? 5.831 -17.292 -13.686 1.00 16.42 179 SER A N 1
ATOM 1370 C CA . SER A 1 179 ? 5.048 -18.449 -14.120 1.00 17.20 179 SER A CA 1
ATOM 1371 C C . 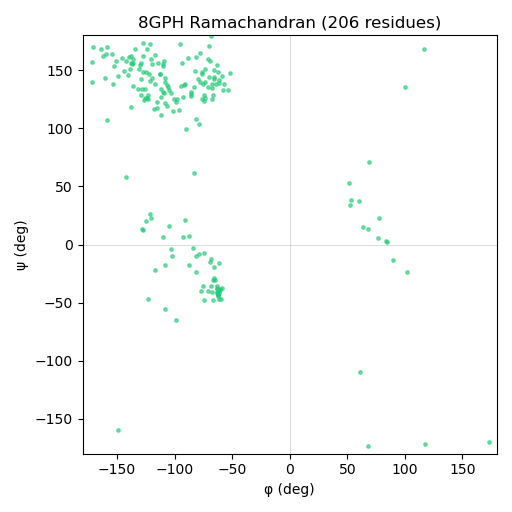SER A 1 179 ? 5.548 -19.789 -13.602 1.00 19.16 179 SER A C 1
ATOM 1372 O O . SER A 1 179 ? 4.738 -20.611 -13.155 1.00 17.94 179 SER A O 1
ATOM 1375 N N . ALA A 1 180 ? 6.846 -20.061 -13.686 1.00 17.77 180 ALA A N 1
ATOM 1376 C CA . ALA A 1 180 ? 7.307 -21.435 -13.537 1.00 18.84 180 ALA A CA 1
ATOM 1377 C C . ALA A 1 180 ? 8.745 -21.449 -13.052 1.00 19.28 180 ALA A C 1
ATOM 1378 O O . ALA A 1 180 ? 9.462 -20.456 -13.150 1.00 18.96 180 ALA A O 1
ATOM 1380 N N . GLY A 1 181 ? 9.172 -22.602 -12.562 1.00 20.79 181 GLY A N 1
ATOM 1381 C CA . GLY A 1 181 ? 10.550 -22.776 -12.143 1.00 20.75 181 GLY A CA 1
ATOM 1382 C C . GLY A 1 181 ? 11.067 -24.130 -12.580 1.00 24.63 181 GLY A C 1
ATOM 1383 O O . GLY A 1 181 ? 10.310 -25.092 -12.708 1.00 25.40 181 GLY A O 1
ATOM 1384 N N . ALA A 1 182 ? 12.377 -24.194 -12.809 1.00 23.32 182 ALA A N 1
ATOM 1385 C CA . ALA A 1 182 ? 12.991 -25.437 -13.272 1.00 29.81 182 ALA A CA 1
ATOM 1386 C C . ALA A 1 182 ? 14.478 -25.394 -12.950 1.00 30.68 182 ALA A C 1
ATOM 1387 O O . ALA A 1 182 ? 15.227 -24.666 -13.611 1.00 31.12 182 ALA A O 1
ATOM 1389 N N . ALA A 1 183 ? 14.895 -26.169 -11.948 1.00 32.53 183 ALA A N 1
ATOM 1390 C CA . ALA A 1 183 ? 16.311 -26.401 -11.656 1.00 33.26 183 ALA A CA 1
ATOM 1391 C C . ALA A 1 183 ? 17.097 -25.095 -11.540 1.00 37.05 183 ALA A C 1
ATOM 1392 O O . ALA A 1 183 ? 18.112 -24.889 -12.211 1.00 37.48 183 ALA A O 1
ATOM 1394 N N . GLY A 1 184 ? 16.611 -24.195 -10.686 1.00 33.07 184 GLY A N 1
ATOM 1395 C CA . GLY A 1 184 ? 17.315 -22.959 -10.400 1.00 29.97 184 GLY A CA 1
ATOM 1396 C C . GLY A 1 184 ? 17.071 -21.815 -11.364 1.00 27.90 184 GLY A C 1
ATOM 1397 O O . GLY A 1 184 ? 17.685 -20.748 -11.201 1.00 28.79 184 GLY A O 1
ATOM 1398 N N . ILE A 1 185 ? 16.208 -21.995 -12.360 1.00 25.29 185 ILE A N 1
ATOM 1399 C CA . ILE A 1 185 ? 15.908 -20.962 -13.347 1.00 27.03 185 ILE A CA 1
ATOM 1400 C C . ILE A 1 185 ? 14.408 -20.695 -13.332 1.00 26.62 185 ILE A C 1
ATOM 1401 O O . ILE A 1 185 ? 13.608 -21.619 -13.521 1.00 27.46 185 ILE A O 1
ATOM 1406 N N . GLY A 1 186 ? 14.029 -19.424 -13.141 1.00 23.74 186 GLY A N 1
ATOM 1407 C CA . GLY A 1 186 ? 12.634 -19.048 -13.204 1.00 23.24 186 GLY A CA 1
ATOM 1408 C C . GLY A 1 186 ? 12.218 -18.578 -14.587 1.00 22.61 186 GLY A C 1
ATOM 1409 O O . GLY A 1 186 ? 13.034 -18.145 -15.399 1.00 22.49 186 GLY A O 1
ATOM 1410 N N . ALA A 1 187 ? 10.922 -18.693 -14.871 1.00 20.61 187 ALA A N 1
ATOM 1411 C CA . ALA A 1 187 ? 10.367 -18.249 -16.145 1.00 20.45 187 ALA A CA 1
ATOM 1412 C C . ALA A 1 187 ? 9.133 -17.406 -15.878 1.00 20.35 187 ALA A C 1
ATOM 1413 O O . ALA A 1 187 ? 8.284 -17.779 -15.062 1.00 19.53 187 ALA A O 1
ATOM 1415 N N . GLY A 1 188 ? 9.039 -16.269 -16.558 1.00 19.59 188 GLY A N 1
ATOM 1416 C CA . GLY A 1 188 ? 7.913 -15.373 -16.414 1.00 19.91 188 GLY A CA 1
ATOM 1417 C C . GLY A 1 188 ? 7.284 -15.109 -17.768 1.00 20.33 188 GLY A C 1
ATOM 1418 O O . GLY A 1 188 ? 7.972 -15.084 -18.788 1.00 20.66 188 GLY A O 1
ATOM 1419 N N . THR A 1 189 ? 5.970 -14.895 -17.767 1.00 18.69 189 THR A N 1
ATOM 1420 C CA . THR A 1 189 ? 5.242 -14.644 -19.003 1.00 17.94 189 THR A CA 1
ATOM 1421 C C . THR A 1 189 ? 5.296 -13.157 -19.338 1.00 18.93 189 THR A C 1
ATOM 1422 O O . THR A 1 189 ? 5.011 -12.308 -18.486 1.00 19.23 189 THR A O 1
ATOM 1426 N N . TYR A 1 190 ? 5.646 -12.855 -20.590 1.00 19.13 190 TYR A N 1
ATOM 1427 C CA . TYR A 1 190 ? 5.884 -11.483 -21.023 1.00 20.91 190 TYR A CA 1
ATOM 1428 C C . TYR A 1 190 ? 4.591 -10.673 -21.075 1.00 21.84 190 TYR A C 1
ATOM 1429 O O . TYR A 1 190 ? 3.521 -11.187 -21.422 1.00 21.69 190 TYR A O 1
ATOM 1438 N N . ILE A 1 191 ? 4.696 -9.393 -20.726 1.00 19.62 191 ILE A N 1
ATOM 1439 C CA . ILE A 1 191 ? 3.578 -8.456 -20.773 1.00 18.87 191 ILE A CA 1
ATOM 1440 C C . ILE A 1 191 ? 3.978 -7.279 -21.641 1.00 23.63 191 ILE A C 1
ATOM 1441 O O . ILE A 1 191 ? 4.991 -6.632 -21.370 1.00 23.22 191 ILE A O 1
ATOM 1446 N N . SER A 1 192 ? 3.163 -6.967 -22.647 1.00 22.83 192 SER A N 1
ATOM 1447 C CA . SER A 1 192 ? 3.388 -5.782 -23.462 1.00 28.33 192 SER A CA 1
ATOM 1448 C C . SER A 1 192 ? 2.280 -4.761 -23.243 1.00 26.87 192 SER A C 1
ATOM 1449 O O . SER A 1 192 ? 1.118 -5.107 -23.005 1.00 26.65 192 SER A O 1
ATOM 1452 N N . LYS A 1 193 ? 2.666 -3.490 -23.337 1.00 26.67 193 LYS A N 1
ATOM 1453 C CA . LYS A 1 193 ? 1.711 -2.397 -23.210 1.00 24.47 193 LYS A CA 1
ATOM 1454 C C . LYS A 1 193 ? 0.630 -2.485 -24.277 1.00 26.11 193 LYS A C 1
ATOM 1455 O O . LYS A 1 193 ? -0.562 -2.332 -23.983 1.00 25.38 193 LYS A O 1
ATOM 1461 N N . LEU A 1 194 ? 1.028 -2.707 -25.532 1.00 26.81 194 LEU A N 1
ATOM 1462 C CA . LEU A 1 194 ? 0.034 -2.770 -26.602 1.00 27.87 194 LEU A CA 1
ATOM 1463 C C . LEU A 1 194 ? -0.963 -3.893 -26.361 1.00 26.95 194 LEU A C 1
ATOM 1464 O O . LEU A 1 194 ? -2.163 -3.735 -26.624 1.00 26.50 194 LEU A O 1
ATOM 1469 N N . GLY A 1 195 ? -0.489 -5.029 -25.847 1.00 26.70 195 GLY A N 1
ATOM 1470 C CA . GLY A 1 195 ? -1.389 -6.140 -25.585 1.00 25.21 195 GLY A CA 1
ATOM 1471 C C . GLY A 1 195 ? -2.375 -5.836 -24.473 1.00 23.69 195 GLY A C 1
ATOM 1472 O O . GLY A 1 195 ? -3.554 -6.189 -24.564 1.00 24.19 195 GLY A O 1
ATOM 1473 N N . LEU A 1 196 ? -1.908 -5.175 -23.412 1.00 22.56 196 LEU A N 1
ATOM 1474 C CA . LEU A 1 196 ? -2.795 -4.788 -22.320 1.00 19.43 196 LEU A CA 1
ATOM 1475 C C . LEU A 1 196 ? -3.888 -3.850 -22.802 1.00 21.32 196 LEU A C 1
ATOM 1476 O O . LEU A 1 196 ? -5.061 -4.011 -22.448 1.00 21.25 196 LEU A O 1
ATOM 1481 N N . ILE A 1 197 ? -3.509 -2.832 -23.582 1.00 20.96 197 ILE A N 1
ATOM 1482 C CA . ILE A 1 197 ? -4.484 -1.845 -24.046 1.00 21.52 197 ILE A CA 1
ATOM 1483 C C . ILE A 1 197 ? -5.538 -2.506 -24.924 1.00 21.75 197 ILE A C 1
ATOM 1484 O O . ILE A 1 197 ? -6.735 -2.226 -24.795 1.00 23.88 197 ILE A O 1
ATOM 1489 N N . LYS A 1 198 ? -5.108 -3.389 -25.824 1.00 21.68 198 LYS A N 1
ATOM 1490 C CA . LYS A 1 198 ? -6.046 -4.070 -26.711 1.00 24.12 198 LYS A CA 1
ATOM 1491 C C . LYS A 1 198 ? -7.011 -4.943 -25.918 1.00 23.51 198 LYS A C 1
ATOM 1492 O O . LYS A 1 198 ? -8.215 -4.986 -26.206 1.00 24.45 198 LYS A O 1
ATOM 1498 N N . ALA A 1 199 ? -6.500 -5.636 -24.902 1.00 22.38 199 ALA A N 1
ATOM 1499 C CA . ALA A 1 199 ? -7.362 -6.490 -24.095 1.00 21.36 199 ALA A CA 1
ATOM 1500 C C . ALA A 1 199 ? -8.307 -5.665 -23.227 1.00 21.94 199 ALA A C 1
ATOM 1501 O O . ALA A 1 199 ? -9.481 -6.022 -23.064 1.00 22.15 199 ALA A O 1
ATOM 1503 N N . LEU A 1 200 ? -7.819 -4.561 -22.654 1.00 20.36 200 LEU A N 1
ATOM 1504 C CA . LEU A 1 200 ? -8.695 -3.718 -21.842 1.00 20.89 200 LEU A CA 1
ATOM 1505 C C . LEU A 1 200 ? -9.850 -3.166 -22.670 1.00 23.27 200 LEU A C 1
ATOM 1506 O O . LEU A 1 200 ? -10.990 -3.096 -22.195 1.00 22.24 200 LEU A O 1
ATOM 1511 N N . LYS A 1 201 ? -9.572 -2.765 -23.912 1.00 22.44 201 LYS A N 1
ATOM 1512 C CA . LYS A 1 201 ? -10.641 -2.302 -24.791 1.00 25.79 201 LYS A CA 1
ATOM 1513 C C . LYS A 1 201 ? -11.637 -3.420 -25.079 1.00 28.36 201 LYS A C 1
ATOM 1514 O O . LYS A 1 201 ? -12.855 -3.195 -25.080 1.00 27.20 201 LYS A O 1
ATOM 1520 N N . HIS A 1 202 ? -11.136 -4.635 -25.317 1.00 23.92 202 HIS A N 1
ATOM 1521 C CA . HIS A 1 202 ? -12.022 -5.769 -25.569 1.00 25.70 202 HIS A CA 1
ATOM 1522 C C . HIS A 1 202 ? -12.942 -6.031 -24.382 1.00 28.23 202 HIS A C 1
ATOM 1523 O O . HIS A 1 202 ? -14.125 -6.351 -24.557 1.00 30.39 202 HIS A O 1
ATOM 1530 N N . LEU A 1 203 ? -12.424 -5.890 -23.167 1.00 22.73 203 LEU A N 1
ATOM 1531 C CA . LEU A 1 203 ? -13.202 -6.144 -21.962 1.00 24.37 203 LEU A CA 1
ATOM 1532 C C . LEU A 1 203 ? -14.048 -4.957 -21.534 1.00 26.11 203 LEU A C 1
ATOM 1533 O O . LEU A 1 203 ? -14.780 -5.073 -20.546 1.00 27.07 203 LEU A O 1
ATOM 1538 N N . GLY A 1 204 ? -13.954 -3.823 -22.225 1.00 25.01 204 GLY A N 1
ATOM 1539 C CA . GLY A 1 204 ? -14.789 -2.681 -21.900 1.00 26.70 204 GLY A CA 1
ATOM 1540 C C . GLY A 1 204 ? -14.371 -1.884 -20.684 1.00 25.32 204 GLY A C 1
ATOM 1541 O O . GLY A 1 204 ? -15.210 -1.193 -20.095 1.00 26.41 204 GLY A O 1
ATOM 1542 N N . GLU A 1 205 ? -13.094 -1.950 -20.290 1.00 24.14 205 GLU A N 1
ATOM 1543 C CA . GLU A 1 205 ? -12.571 -1.179 -19.171 1.00 23.49 205 GLU A CA 1
ATOM 1544 C C . GLU A 1 205 ? -12.337 0.244 -19.667 1.00 25.92 205 GLU A C 1
ATOM 1545 O O . GLU A 1 205 ? -11.366 0.484 -20.393 1.00 26.65 205 GLU A O 1
ATOM 1551 N N . PRO A 1 206 ? -13.202 1.201 -19.318 1.00 23.33 206 PRO A N 1
ATOM 1552 C CA . PRO A 1 206 ? -13.174 2.517 -19.987 1.00 26.33 206 PRO A CA 1
ATOM 1553 C C . PRO A 1 206 ? -11.907 3.299 -19.676 1.00 25.16 206 PRO A C 1
ATOM 1554 O O . PRO A 1 206 ? -11.553 3.499 -18.513 1.00 25.39 206 PRO A O 1
ATOM 1558 N N . LEU A 1 207 ? -11.247 3.779 -20.730 1.00 23.18 207 LEU A N 1
ATOM 1559 C CA . LEU A 1 207 ? -10.045 4.589 -20.576 1.00 21.29 207 LEU A CA 1
ATOM 1560 C C . LEU A 1 207 ? -10.047 5.720 -21.591 1.00 23.55 207 LEU A C 1
ATOM 1561 O O . LEU A 1 207 ? -10.516 5.560 -22.717 1.00 23.96 207 LEU A O 1
ATOM 1566 N N . ALA A 1 208 ? -9.492 6.859 -21.185 1.00 20.57 208 ALA A N 1
ATOM 1567 C CA . ALA A 1 208 ? -9.243 7.942 -22.123 1.00 22.11 208 ALA A CA 1
ATOM 1568 C C . ALA A 1 208 ? -8.022 7.623 -22.974 1.00 24.85 208 ALA A C 1
ATOM 1569 O O . ALA A 1 208 ? -7.072 6.993 -22.510 1.00 23.95 208 ALA A O 1
ATOM 1571 N N . THR A 1 209 ? -8.043 8.080 -24.224 1.00 21.03 209 THR A N 1
ATOM 1572 C CA . THR A 1 209 ? -6.885 7.981 -25.105 1.00 20.48 209 THR A CA 1
ATOM 1573 C C . THR A 1 209 ? -6.172 9.325 -25.134 1.00 21.02 209 THR A C 1
ATOM 1574 O O . THR A 1 209 ? -6.803 10.343 -25.418 1.00 22.02 209 THR A O 1
ATOM 1578 N N . MET A 1 210 ? -4.876 9.334 -24.821 1.00 22.09 210 MET A N 1
ATOM 1579 C CA . MET A 1 210 ? -4.116 10.578 -24.943 1.00 19.76 210 MET A CA 1
ATOM 1580 C C . MET A 1 210 ? -3.931 10.906 -26.421 1.00 23.50 210 MET A C 1
ATOM 1581 O O . MET A 1 210 ? -3.650 10.024 -27.240 1.00 25.15 210 MET A O 1
ATOM 1586 N N . GLN A 1 211 ? -4.133 12.175 -26.781 1.00 21.77 211 GLN A N 1
ATOM 1587 C CA . GLN A 1 211 ? -4.266 12.487 -28.202 1.00 21.02 211 GLN A CA 1
ATOM 1588 C C . GLN A 1 211 ? -3.132 13.342 -28.754 1.00 23.93 211 GLN A C 1
ATOM 1589 O O . GLN A 1 211 ? -3.292 14.062 -29.749 1.00 23.51 211 GLN A O 1
#

Foldseek 3Di:
DDCVLVVVQLVAFKWKKWFAFPPDPGTQIAIWTAAWFQKIKFFQVVLPDPTGQWMDTPRDIGGPPPPWDKDFDDDPPFGARMMMTGDPDDDIGHNCLVFAADPDDFDFQFKKKWWIPQPHTDIDIFGWHAWDQWDQDPVGIHGTKTKGQAADDRRHFNTFIWGDDPHDIHTFFTWDDGDDRMTITHGHHSVVVVVVCVVRPVDDDDDD

Sequence (208 aa):
VDMGFEAAVAKKVVVPITFMVPNRPSGLTQSALLVTGRTFLINEHTWSNPSWTSFTIRGEVHTRDEPFQTVHFTHHGIPTDLMMVRLGPGNSFPNNLDKFGLDQMPARNSRVVGVSSSYGNFFFSGNFLGFVDSITSEQGTYARLFRYRVTTYKGWAGSALVCEAGGVRRIIGLHSAGAAGIGAGTYISKLGLIKALKHLGEPLATMQ

B-factor: mean 26.9, std 8.69, range [15.53, 62.59]

Organism: Senecavirus A (NCBI:txid390157)

InterPro domains:
  IPR000199 Peptidase C3A/C3B, picornaviral [PF00548] (1561-1689)
  IPR000605 Helicase, superfamily 3, single-stranded DNA/RNA virus [PF00910] (1193-1294)
  IPR001205 RNA-directed RNA polymerase, C-terminal domain [PF00680] (1745-2163)
  IPR001676 Picornavirus capsid [PF00073] (176-398)
  IPR001676 Picornavirus capsid [PF00073] (467-630)
  IPR004004 Helicase/polymerase/peptidase polyprotein, Calicivirus-type [PR00918] (1187-1207)
  IPR004004 Helicase/polymerase/peptidase polyprotein, Calicivirus-type [PR00918] (1953-1968)
  IPR004004 Helicase/polymerase/peptidase polyprotein, Calicivirus-type [PR00918] (2051-2062)
  IPR007094 RNA-directed RNA polymerase, catalytic domain [PS50507] (1950-2068)
  IPR009003 Peptidase S1, PA clan [SSF50494] (1520-1707)
  IPR014759 Helicase, superfamily 3, single-stranded RNA virus [PS51218] (1165-1333)
  IPR027417 P-loop containing nucleoside triphosphate hydrolase [SSF52540] (1189-1317)
  IPR029053 Viral coat protein subunit [G3DSA:2.60.120.20] (151-434)
  IPR029053 Viral coat protein subunit [G3DSA:2.60.120.20] (435-673)
  IPR029053 Viral coat protein subunit [G3DSA:2.60.120.20] (674-936)
  IPR033703 Picornavirus/Calicivirus coat protein [cd00205] (211-424)
  IPR033703 Picornavirus/Calicivirus coat protein [cd00205] (478-667)
  IPR037080 Capsid protein VP4 superfamily, Picornavirus [G3DSA:4.10.90.10] (80-148)
  IPR043128 Reverse transcriptase/Diguanylate cyclase domain [G3DSA:3.30.70.270] (1982-2117)
  IPR043502 DNA/RNA polymerase superfamily [SSF56672] (1725-2179)

Radius of gyration: 16.07 Å; Cα contacts (8 Å, |Δi|>4): 496; chains: 1; bounding box: 42×43×37 Å

Solvent-accessible surface area: 10537 Å² total; per-residue (Å²): 141,122,54,44,42,1,53,35,0,28,177,79,0,6,20,71,0,32,4,80,34,101,79,159,145,77,23,72,53,4,0,0,0,1,0,6,16,18,0,0,0,0,0,25,42,10,27,55,73,111,32,9,76,16,0,46,3,111,88,42,98,17,61,86,128,57,128,37,79,51,26,69,37,85,57,158,71,69,56,6,2,6,9,0,0,47,6,39,143,46,124,77,9,38,80,0,16,97,18,5,14,21,149,117,137,8,68,223,103,23,102,2,4,0,1,2,6,5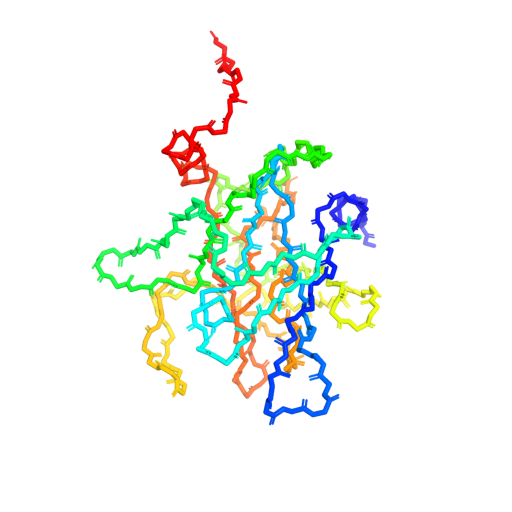,145,53,112,49,89,18,64,13,66,4,61,20,56,41,123,54,28,131,39,186,125,36,72,22,4,78,0,0,82,0,133,29,72,20,135,167,10,35,10,0,0,0,0,0,0,72,9,67,71,64,32,71,0,0,0,0,5,13,29,48,74,113,29,33,0,6,0,1,41,1,41,73,149,23,2,71,164,5,0,176,143,6,43,15,106,73,96,109,178,228

Secondary structure (DSSP, 8-state):
---HHHHHHHHHTEEEEEEE-SSSSS-EEEEEEEEEBTEEEEEHHHHH-S--SEEEETTEEEETTS--EEEEEEETTEEEEEEEEE-SS-SPBP--GGGB--SSPPPTTPEEEEEE-BTBSEEEEEEEEEEEEEEEETTEEEEEEEEEES---TT-TT-EEEEEETTEEEEEEEEEEEETTEEEEEE--HHHHHHHHHHTT---PPP-